Protein AF-A0A9W7D6E5-F1 (afdb_monomer_lite)

InterPro domains:
  IPR036423 Superoxide dismutase-like, copper/zinc binding domain superfamily [G3DSA:2.60.40.200] (19-221)
  IPR036423 Superoxide dismutase-like, copper/zinc binding domain superfamily [SSF49329] (81-210)

Structure (mmCIF, N/CA/C/O backbone):
data_AF-A0A9W7D6E5-F1
#
_entry.id   AF-A0A9W7D6E5-F1
#
loop_
_atom_site.group_PDB
_atom_site.id
_atom_site.type_symbol
_atom_site.label_atom_id
_atom_site.label_alt_id
_atom_site.label_comp_id
_atom_site.label_asym_id
_atom_site.label_entity_id
_atom_site.label_seq_id
_atom_site.pdbx_PDB_ins_code
_atom_site.Cartn_x
_atom_site.Cartn_y
_atom_site.Cartn_z
_atom_site.occupancy
_atom_site.B_iso_or_equiv
_atom_site.auth_seq_id
_atom_site.auth_comp_id
_atom_site.auth_asym_id
_atom_site.auth_atom_id
_atom_site.pdbx_PDB_model_num
ATOM 1 N N . MET A 1 1 ? 81.236 22.928 -2.658 1.00 41.41 1 MET A N 1
ATOM 2 C CA . MET A 1 1 ? 80.288 21.799 -2.534 1.00 41.41 1 MET A CA 1
ATOM 3 C C . MET A 1 1 ? 78.973 22.353 -2.016 1.00 41.41 1 MET A C 1
ATOM 5 O O . MET A 1 1 ? 78.908 22.719 -0.853 1.00 41.41 1 MET A O 1
ATOM 9 N N . VAL A 1 2 ? 77.972 22.496 -2.884 1.00 37.97 2 VAL A N 1
ATOM 10 C CA . VAL A 1 2 ? 76.628 22.975 -2.522 1.00 37.97 2 VAL A CA 1
ATOM 11 C C . VAL A 1 2 ? 75.728 21.744 -2.455 1.00 37.97 2 VAL A C 1
ATOM 13 O O . VAL A 1 2 ? 75.612 21.026 -3.445 1.00 37.97 2 VAL A O 1
ATOM 16 N N . ARG A 1 3 ? 75.171 21.444 -1.277 1.00 47.34 3 ARG A N 1
ATOM 17 C CA . ARG A 1 3 ? 74.214 20.345 -1.081 1.00 47.34 3 ARG A CA 1
ATOM 18 C C . ARG A 1 3 ? 72.803 20.910 -1.218 1.00 47.34 3 ARG A C 1
ATOM 20 O O . ARG A 1 3 ? 72.404 21.743 -0.414 1.00 47.34 3 ARG A O 1
ATOM 27 N N . VAL A 1 4 ? 72.079 20.457 -2.238 1.00 47.94 4 VAL A N 1
ATOM 28 C CA . VAL A 1 4 ? 70.652 20.732 -2.438 1.00 47.94 4 VAL A CA 1
ATOM 29 C C . VAL A 1 4 ? 69.875 19.585 -1.794 1.00 47.94 4 VAL A C 1
ATOM 31 O O . VAL A 1 4 ? 69.987 18.443 -2.231 1.00 47.94 4 VAL A O 1
ATOM 34 N N . THR A 1 5 ? 69.133 19.867 -0.727 1.00 58.00 5 THR A N 1
ATOM 35 C CA . THR A 1 5 ? 68.201 18.920 -0.101 1.00 58.00 5 THR A CA 1
ATOM 36 C C . THR A 1 5 ? 66.830 19.077 -0.748 1.00 58.00 5 THR A C 1
ATOM 38 O O . THR A 1 5 ? 66.156 20.081 -0.528 1.00 58.00 5 THR A O 1
ATOM 41 N N . ALA A 1 6 ? 66.433 18.100 -1.564 1.00 53.34 6 ALA A N 1
ATOM 42 C CA . ALA A 1 6 ? 65.083 18.004 -2.106 1.00 53.34 6 ALA A CA 1
ATOM 43 C C . ALA A 1 6 ? 64.137 17.491 -1.008 1.00 53.34 6 ALA A C 1
ATOM 45 O O . ALA A 1 6 ? 64.300 16.375 -0.518 1.00 53.34 6 ALA A O 1
ATOM 46 N N . GLY A 1 7 ? 63.189 18.331 -0.592 1.00 51.34 7 GLY A N 1
ATOM 47 C CA . GLY A 1 7 ? 62.116 17.956 0.323 1.00 51.34 7 GLY A CA 1
ATOM 48 C C . GLY A 1 7 ? 60.949 17.349 -0.450 1.00 51.34 7 GLY A C 1
ATOM 49 O O . GLY A 1 7 ? 60.345 18.022 -1.282 1.00 51.34 7 GLY A O 1
ATOM 50 N N . SER A 1 8 ? 60.642 16.084 -0.179 1.00 58.53 8 SER A N 1
ATOM 51 C CA . SER A 1 8 ? 59.452 15.405 -0.690 1.00 58.53 8 SER A CA 1
ATOM 52 C C . SER A 1 8 ? 58.224 15.853 0.104 1.00 58.53 8 SER A C 1
ATOM 54 O O . SER A 1 8 ? 58.119 15.566 1.295 1.00 58.53 8 SER A O 1
ATOM 56 N N . VAL A 1 9 ? 57.294 16.549 -0.548 1.00 55.09 9 VAL A N 1
ATOM 57 C CA . VAL A 1 9 ? 55.968 16.857 0.003 1.00 55.09 9 VAL A CA 1
ATOM 58 C C . VAL A 1 9 ? 55.059 15.663 -0.283 1.00 55.09 9 VAL A C 1
ATOM 60 O O . VAL A 1 9 ? 54.737 15.390 -1.436 1.00 55.09 9 VAL A O 1
ATOM 63 N N . ALA A 1 10 ? 54.676 14.924 0.758 1.00 59.06 10 ALA A N 1
ATOM 64 C CA . ALA A 1 10 ? 53.658 13.886 0.658 1.00 59.06 10 ALA A CA 1
ATOM 65 C C . ALA A 1 10 ? 52.272 14.546 0.688 1.00 59.06 10 ALA A C 1
ATOM 67 O O . ALA A 1 10 ? 51.873 15.114 1.704 1.00 59.06 10 ALA A O 1
ATOM 68 N N . ILE A 1 11 ? 51.550 14.492 -0.432 1.00 61.47 11 ILE A N 1
ATOM 69 C CA . ILE A 1 11 ? 50.142 14.889 -0.500 1.00 61.47 11 ILE A CA 1
ATOM 70 C C . ILE A 1 11 ? 49.324 13.711 0.031 1.00 61.47 11 ILE A C 1
ATOM 72 O O . ILE A 1 11 ? 49.205 12.682 -0.631 1.00 61.47 11 ILE A O 1
ATOM 76 N N . VAL A 1 12 ? 48.787 13.847 1.242 1.00 61.25 12 VAL A N 1
ATOM 77 C CA . VAL A 1 12 ? 47.789 12.920 1.784 1.00 61.25 12 VAL A CA 1
ATOM 78 C C . VAL A 1 12 ? 46.440 13.323 1.193 1.00 61.25 12 VAL A C 1
ATOM 80 O O . VAL A 1 12 ? 45.850 14.317 1.608 1.00 61.25 12 VAL A O 1
ATOM 83 N N . ALA A 1 13 ? 45.972 12.586 0.186 1.00 62.34 13 ALA A N 1
ATOM 84 C CA . ALA A 1 13 ? 44.601 12.704 -0.292 1.00 62.34 13 ALA A CA 1
ATOM 85 C C . ALA A 1 13 ? 43.674 12.052 0.744 1.00 62.34 13 ALA A C 1
ATOM 87 O O . ALA A 1 13 ? 43.681 10.833 0.909 1.00 62.34 13 ALA A O 1
ATOM 88 N N . ALA A 1 14 ? 42.912 12.867 1.472 1.00 59.91 14 ALA A N 1
ATOM 89 C CA . ALA A 1 14 ? 41.819 12.379 2.300 1.00 59.91 14 ALA A CA 1
ATOM 90 C C . ALA A 1 14 ? 40.709 11.865 1.371 1.00 59.91 14 ALA A C 1
ATOM 92 O O . ALA A 1 14 ? 40.035 12.647 0.701 1.00 59.91 14 ALA A O 1
ATOM 93 N N . LEU A 1 15 ? 40.564 10.543 1.283 1.00 59.47 15 LEU A N 1
ATOM 94 C CA . LEU A 1 15 ? 39.414 9.909 0.649 1.00 59.47 15 LEU A CA 1
ATOM 95 C C . LEU A 1 15 ? 38.231 10.072 1.605 1.00 59.47 15 LEU A C 1
ATOM 97 O O . LEU A 1 15 ? 38.145 9.371 2.610 1.00 59.47 15 LEU A O 1
ATOM 101 N N . ASN A 1 16 ? 37.343 11.018 1.305 1.00 55.53 16 ASN A N 1
ATOM 102 C CA . ASN A 1 16 ? 36.029 11.064 1.931 1.00 55.53 16 ASN A CA 1
ATOM 103 C C . ASN A 1 16 ? 35.243 9.862 1.403 1.00 55.53 16 ASN A C 1
ATOM 105 O O . ASN A 1 16 ? 34.722 9.890 0.289 1.00 55.53 16 ASN A O 1
ATOM 109 N N . THR A 1 17 ? 35.211 8.781 2.176 1.00 54.16 17 THR A N 1
ATOM 110 C CA . THR A 1 17 ? 34.260 7.695 1.961 1.00 54.16 17 THR A CA 1
ATOM 111 C C . THR A 1 17 ? 32.882 8.247 2.291 1.00 54.16 17 THR A C 1
ATOM 113 O O . THR A 1 17 ? 32.517 8.340 3.463 1.00 54.16 17 THR A O 1
ATOM 116 N N . VAL A 1 18 ? 32.145 8.676 1.269 1.00 60.28 18 VAL A N 1
ATOM 117 C CA . VAL A 1 18 ? 30.704 8.891 1.394 1.00 60.28 18 VAL A CA 1
ATOM 118 C C . VAL A 1 18 ? 30.133 7.521 1.746 1.00 60.28 18 VAL A C 1
ATOM 120 O O . VAL A 1 18 ? 30.284 6.576 0.970 1.00 60.28 18 VAL A O 1
ATOM 123 N N . ALA A 1 19 ? 29.612 7.368 2.963 1.00 62.72 19 ALA A N 1
ATOM 124 C CA . ALA A 1 19 ? 28.867 6.169 3.307 1.00 62.72 19 ALA A CA 1
ATOM 125 C C . ALA A 1 19 ? 27.698 6.094 2.323 1.00 62.72 19 ALA A C 1
ATOM 127 O O . ALA A 1 19 ? 26.957 7.067 2.203 1.00 62.72 19 ALA A O 1
ATOM 128 N N . ALA A 1 20 ? 27.597 4.994 1.573 1.00 65.50 20 ALA A N 1
ATOM 129 C CA . ALA A 1 20 ? 26.479 4.788 0.666 1.00 65.50 20 ALA A CA 1
ATOM 130 C C . ALA A 1 20 ? 25.192 4.859 1.495 1.00 65.50 20 ALA A C 1
ATOM 132 O O . ALA A 1 20 ? 25.028 4.092 2.448 1.00 65.50 20 ALA A O 1
ATOM 133 N N . HIS A 1 21 ? 24.350 5.840 1.189 1.00 80.00 21 HIS A N 1
ATOM 134 C CA . HIS A 1 21 ? 23.059 5.995 1.826 1.00 80.00 21 HIS A CA 1
ATOM 135 C C . HIS A 1 21 ? 22.113 4.993 1.170 1.00 80.00 21 HIS A C 1
ATOM 137 O O . HIS A 1 21 ? 21.955 4.993 -0.045 1.00 80.00 21 HIS A O 1
ATOM 143 N N . SER A 1 22 ? 21.529 4.094 1.953 1.00 89.00 22 SER A N 1
ATOM 144 C CA . SER A 1 22 ? 20.491 3.197 1.454 1.00 89.00 22 SER A CA 1
ATOM 145 C C . SER A 1 22 ? 19.145 3.868 1.707 1.00 89.00 22 SER A C 1
ATOM 147 O O . SER A 1 22 ? 18.828 4.078 2.881 1.00 89.00 22 SER A O 1
ATOM 149 N N . PRO A 1 23 ? 18.363 4.212 0.666 1.00 95.44 23 PRO A N 1
ATOM 150 C CA . PRO A 1 23 ? 17.054 4.815 0.855 1.00 95.44 23 PRO A CA 1
ATOM 151 C C . PRO A 1 23 ? 16.175 3.959 1.762 1.00 95.44 23 PRO A C 1
ATOM 153 O O . PRO A 1 23 ? 16.236 2.723 1.738 1.00 95.44 23 PRO A O 1
ATOM 156 N N . ALA A 1 24 ? 15.346 4.623 2.551 1.00 96.69 24 ALA A N 1
ATOM 157 C CA . ALA A 1 24 ? 14.329 3.971 3.343 1.00 96.69 24 ALA A CA 1
ATOM 158 C C . ALA A 1 24 ? 13.100 4.868 3.456 1.00 96.69 24 ALA A C 1
ATOM 160 O O . ALA A 1 24 ? 13.201 6.093 3.399 1.00 96.69 24 ALA A O 1
ATOM 161 N N . TYR A 1 25 ? 11.940 4.235 3.576 1.00 97.94 25 TYR A N 1
ATOM 162 C CA . TYR A 1 25 ? 10.653 4.907 3.650 1.00 97.94 25 TYR A CA 1
ATOM 163 C C . TYR A 1 25 ? 9.774 4.251 4.703 1.00 97.94 25 TYR A C 1
ATOM 165 O O . TYR A 1 25 ? 9.883 3.048 4.961 1.00 97.94 25 TYR A O 1
ATOM 173 N N . VAL A 1 26 ? 8.881 5.040 5.285 1.00 98.38 26 VAL A N 1
ATOM 174 C CA . VAL A 1 26 ? 7.913 4.612 6.286 1.00 98.38 26 VAL A CA 1
ATOM 175 C C . VAL A 1 26 ? 6.509 5.037 5.878 1.00 98.38 26 VAL A C 1
ATOM 177 O O . VAL A 1 26 ? 6.287 6.140 5.389 1.00 98.38 26 VAL A O 1
ATOM 180 N N . TYR A 1 27 ? 5.565 4.136 6.107 1.00 98.62 27 TYR A N 1
ATOM 181 C CA . TYR A 1 27 ? 4.131 4.356 6.027 1.00 98.62 27 TYR A CA 1
ATOM 182 C C . TYR A 1 27 ? 3.602 4.212 7.448 1.00 98.62 27 TYR A C 1
ATOM 184 O O . TYR A 1 27 ? 3.585 3.103 7.996 1.00 98.62 27 TYR A O 1
ATOM 192 N N . LYS A 1 28 ? 3.258 5.334 8.081 1.00 98.62 28 LYS A N 1
ATOM 193 C CA . LYS A 1 28 ? 2.817 5.365 9.477 1.00 98.62 28 LYS A CA 1
ATOM 194 C C . LYS A 1 28 ? 1.298 5.430 9.555 1.00 98.62 28 LYS A C 1
ATOM 196 O O . LYS A 1 28 ? 0.705 6.398 9.093 1.00 98.62 28 LYS A O 1
ATOM 201 N N . PHE A 1 29 ? 0.707 4.440 10.208 1.00 98.75 29 PHE A N 1
ATOM 202 C CA . PHE A 1 29 ? -0.711 4.388 10.536 1.00 98.75 29 PHE A CA 1
ATOM 203 C C . PHE A 1 29 ? -0.891 4.921 11.958 1.00 98.75 29 PHE A C 1
ATOM 205 O O . PHE A 1 29 ? -0.252 4.430 12.886 1.00 98.75 29 PHE A O 1
ATOM 212 N N . ASP A 1 30 ? -1.700 5.966 12.109 1.00 98.56 30 ASP A N 1
ATOM 213 C CA . ASP A 1 30 ? -2.075 6.532 13.405 1.00 98.56 30 ASP A CA 1
ATOM 214 C C . ASP A 1 30 ? -3.501 6.092 13.731 1.00 98.56 30 ASP A C 1
ATOM 216 O O . ASP A 1 30 ? -4.427 6.465 13.008 1.00 98.56 30 ASP A O 1
ATOM 220 N N . ALA A 1 31 ? -3.696 5.339 14.818 1.00 98.38 31 ALA A N 1
ATOM 221 C CA . ALA A 1 31 ? -5.010 4.791 15.166 1.00 98.38 31 ALA A CA 1
ATOM 222 C C . ALA A 1 31 ? -6.138 5.832 15.225 1.00 98.38 31 ALA A C 1
ATOM 224 O O . ALA A 1 31 ? -7.291 5.482 14.957 1.00 98.38 31 ALA A O 1
ATOM 225 N N . ALA A 1 32 ? -5.841 7.097 15.545 1.00 97.94 32 ALA A N 1
ATOM 226 C CA . ALA A 1 32 ? -6.853 8.149 15.600 1.00 97.94 32 ALA A CA 1
ATOM 227 C C . ALA A 1 32 ? -7.421 8.511 14.216 1.00 97.94 32 ALA A C 1
ATOM 229 O O . ALA A 1 32 ? -8.565 8.955 14.136 1.00 97.94 32 ALA A O 1
ATOM 230 N N . ASN A 1 33 ? -6.647 8.308 13.146 1.00 98.19 33 ASN A N 1
ATOM 231 C CA . ASN A 1 33 ? -7.012 8.683 11.774 1.00 98.19 33 ASN A CA 1
ATOM 232 C C . ASN A 1 33 ? -7.204 7.462 10.858 1.00 98.19 33 ASN A C 1
ATOM 234 O O . ASN A 1 33 ? -8.020 7.487 9.940 1.00 98.19 33 ASN A O 1
ATOM 238 N N . ALA A 1 34 ? -6.493 6.368 11.135 1.00 98.44 34 ALA A N 1
ATOM 239 C CA . ALA A 1 34 ? -6.414 5.166 10.313 1.00 98.44 34 ALA A CA 1
ATOM 240 C C . ALA A 1 34 ? -7.413 4.076 10.737 1.00 98.44 34 ALA A C 1
ATOM 242 O O . ALA A 1 34 ? -7.094 2.887 10.738 1.00 98.44 34 ALA A O 1
ATOM 243 N N . GLY A 1 35 ? -8.625 4.469 11.144 1.00 97.12 35 GLY A N 1
ATOM 244 C CA . GLY A 1 35 ? -9.706 3.522 11.437 1.00 97.12 35 GLY A CA 1
ATOM 245 C C . GLY A 1 35 ? -9.386 2.562 12.587 1.00 97.12 35 GLY A C 1
ATOM 246 O O . GLY A 1 35 ? -9.889 1.440 12.603 1.00 97.12 35 GLY A O 1
ATOM 247 N N . GLY A 1 36 ? -8.530 2.985 13.525 1.00 98.25 36 GLY A N 1
ATOM 248 C CA . GLY A 1 36 ? -8.072 2.171 14.649 1.00 98.25 36 GLY A CA 1
ATOM 249 C C . GLY A 1 36 ? -6.831 1.313 14.384 1.00 98.25 36 GLY A C 1
ATOM 250 O O . GLY A 1 36 ? -6.386 0.636 15.309 1.00 98.25 36 GLY A O 1
ATOM 251 N N . VAL A 1 37 ? -6.263 1.341 13.173 1.00 98.75 37 VAL A N 1
ATOM 252 C CA . VAL A 1 37 ? -4.977 0.692 12.872 1.00 98.75 37 VAL A CA 1
ATOM 253 C C . VAL A 1 37 ? -3.827 1.577 13.347 1.00 98.75 37 VAL A C 1
ATOM 255 O O . VAL A 1 37 ? -3.738 2.735 12.946 1.00 98.75 37 VAL A O 1
ATOM 258 N N . ASP A 1 38 ? -2.922 1.032 14.155 1.00 98.81 38 ASP A N 1
ATOM 259 C CA . ASP A 1 38 ? -1.710 1.724 14.609 1.00 98.81 38 ASP A CA 1
ATOM 260 C C . ASP A 1 38 ? -0.445 1.024 14.112 1.00 98.81 38 ASP A C 1
ATOM 262 O O . ASP A 1 38 ? -0.410 -0.199 13.959 1.00 98.81 38 ASP A O 1
ATOM 266 N N . GLY A 1 39 ? 0.624 1.788 13.906 1.00 98.62 39 GLY A N 1
ATOM 267 C CA . GLY A 1 39 ? 1.960 1.248 13.678 1.00 98.62 39 GLY A CA 1
ATOM 268 C C . GLY A 1 39 ? 2.562 1.653 12.340 1.00 98.62 39 GLY A C 1
ATOM 269 O O . GLY A 1 39 ? 2.338 2.755 11.839 1.00 98.62 39 GLY A O 1
ATOM 270 N N . THR A 1 40 ? 3.419 0.797 11.782 1.00 98.69 40 THR A N 1
ATOM 271 C CA . THR A 1 40 ? 4.196 1.147 10.586 1.00 98.69 40 THR A CA 1
ATOM 272 C C . THR A 1 40 ? 4.411 -0.018 9.633 1.00 98.69 40 THR A C 1
ATOM 274 O O . THR A 1 40 ? 4.548 -1.173 10.043 1.00 98.69 40 THR A O 1
ATOM 277 N N . ILE A 1 41 ? 4.537 0.328 8.355 1.00 98.81 41 ILE A N 1
ATOM 278 C CA . ILE A 1 41 ? 5.227 -0.480 7.352 1.00 98.81 41 ILE A CA 1
ATOM 279 C C . ILE A 1 41 ? 6.454 0.313 6.905 1.00 98.81 41 ILE A C 1
ATOM 281 O O . ILE A 1 41 ? 6.346 1.475 6.527 1.00 98.81 41 ILE A O 1
ATOM 285 N N . GLN A 1 42 ? 7.627 -0.302 6.965 1.00 98.50 42 GLN A N 1
ATOM 286 C CA . GLN A 1 42 ? 8.901 0.296 6.587 1.00 98.50 42 GLN A CA 1
ATOM 287 C C . GLN A 1 42 ? 9.508 -0.463 5.419 1.00 98.50 42 GLN A C 1
ATOM 289 O O . GLN A 1 42 ? 9.465 -1.693 5.383 1.00 98.50 42 GLN A O 1
ATOM 294 N N . THR A 1 43 ? 10.124 0.258 4.494 1.00 98.19 43 THR A N 1
ATOM 295 C CA . THR A 1 43 ? 10.855 -0.311 3.363 1.00 98.19 43 THR A CA 1
ATOM 296 C C . THR A 1 43 ? 12.276 0.211 3.385 1.00 98.19 43 THR A C 1
ATOM 298 O O . THR A 1 43 ? 12.473 1.423 3.388 1.00 98.19 43 THR A O 1
ATOM 301 N N . LYS A 1 44 ? 13.262 -0.683 3.370 1.00 97.88 44 LYS A N 1
ATOM 302 C CA . LYS A 1 44 ? 14.681 -0.329 3.354 1.00 97.88 44 LYS A CA 1
ATOM 303 C C . LYS A 1 44 ? 15.381 -0.988 2.180 1.00 97.88 44 LYS A C 1
ATOM 305 O O . LYS A 1 44 ? 15.392 -2.215 2.081 1.00 97.88 44 LYS A O 1
ATOM 310 N N . TYR A 1 45 ? 15.993 -0.181 1.329 1.00 97.50 45 TYR A N 1
ATOM 311 C CA . TYR A 1 45 ? 16.689 -0.648 0.137 1.00 97.50 45 TYR A CA 1
ATOM 312 C C . TYR A 1 45 ? 18.104 -1.127 0.461 1.00 97.50 45 TYR A C 1
ATOM 314 O O . TYR A 1 45 ? 18.676 -0.772 1.495 1.00 97.50 45 TYR A O 1
ATOM 322 N N . THR A 1 46 ? 18.696 -1.943 -0.412 1.00 95.69 46 THR A N 1
ATOM 323 C CA . THR A 1 46 ? 20.120 -2.302 -0.286 1.00 95.69 46 THR A CA 1
ATOM 324 C C . THR A 1 46 ? 21.041 -1.153 -0.697 1.00 95.69 46 THR A C 1
ATOM 326 O O . THR A 1 46 ? 22.103 -0.981 -0.100 1.00 95.69 46 THR A O 1
ATOM 329 N N . ASP A 1 47 ? 20.622 -0.340 -1.668 1.00 94.00 47 ASP A N 1
ATOM 330 C CA . ASP A 1 47 ? 21.353 0.797 -2.240 1.00 94.00 47 ASP A CA 1
ATOM 331 C C . ASP A 1 47 ? 20.394 1.725 -3.022 1.00 94.00 47 ASP A C 1
ATOM 333 O O . ASP A 1 47 ? 19.204 1.433 -3.124 1.00 94.00 47 ASP A O 1
ATOM 337 N N . GLU A 1 48 ? 20.896 2.858 -3.529 1.00 92.38 48 GLU A N 1
ATOM 338 C CA . GLU A 1 48 ? 20.093 3.930 -4.152 1.00 92.38 48 GLU A CA 1
ATOM 339 C C . GLU A 1 48 ? 19.377 3.531 -5.456 1.00 92.38 48 GLU A C 1
ATOM 341 O O . GLU A 1 48 ? 18.356 4.132 -5.788 1.00 92.38 48 GLU A O 1
ATOM 346 N N . ASP A 1 49 ? 19.868 2.511 -6.166 1.00 93.69 49 ASP A N 1
ATOM 347 C CA . ASP A 1 49 ? 19.358 2.091 -7.481 1.00 93.69 49 ASP A CA 1
ATOM 348 C C . ASP A 1 49 ? 18.810 0.649 -7.474 1.00 93.69 49 ASP A C 1
ATOM 350 O O . ASP A 1 49 ? 18.522 0.071 -8.526 1.00 93.69 49 ASP A O 1
ATOM 354 N N . SER A 1 50 ? 18.680 0.040 -6.296 1.00 95.38 50 SER A N 1
ATOM 355 C CA . SER A 1 50 ? 18.266 -1.355 -6.150 1.00 95.38 50 SER A CA 1
ATOM 356 C C . SER A 1 50 ? 16.751 -1.513 -6.120 1.00 95.38 50 SER A C 1
ATOM 358 O O . SER A 1 50 ? 16.041 -0.737 -5.492 1.00 95.38 50 SER A O 1
ATOM 360 N N . SER A 1 51 ? 16.253 -2.581 -6.744 1.00 96.94 51 SER A N 1
ATOM 361 C CA . SER A 1 51 ? 14.879 -3.071 -6.561 1.00 96.94 51 SER A CA 1
ATOM 362 C C . SER A 1 51 ? 14.745 -4.029 -5.376 1.00 96.94 51 SER A C 1
ATOM 364 O O . SER A 1 51 ? 13.659 -4.542 -5.123 1.00 96.94 51 SER A O 1
ATOM 366 N N . VAL A 1 52 ? 15.846 -4.314 -4.672 1.00 98.31 52 VAL A N 1
ATOM 367 C CA . VAL A 1 52 ? 15.862 -5.181 -3.496 1.00 98.31 52 VAL A CA 1
ATOM 368 C C . VAL A 1 52 ? 15.563 -4.341 -2.262 1.00 98.31 52 VAL A C 1
ATOM 370 O O . VAL A 1 52 ? 16.405 -3.558 -1.807 1.00 98.31 52 VAL A O 1
ATOM 373 N N . ALA A 1 53 ? 14.377 -4.541 -1.696 1.00 98.25 53 ALA A N 1
ATOM 374 C CA . ALA A 1 53 ? 13.936 -3.884 -0.476 1.00 98.25 53 ALA A CA 1
ATOM 375 C C . ALA A 1 53 ? 13.585 -4.909 0.606 1.00 98.25 53 ALA A C 1
ATOM 377 O O . ALA A 1 53 ? 12.966 -5.943 0.355 1.00 98.25 53 ALA A O 1
ATOM 378 N N . THR A 1 54 ? 13.969 -4.610 1.844 1.00 98.62 54 THR A N 1
ATOM 379 C CA . THR A 1 54 ? 13.439 -5.285 3.029 1.00 98.62 54 THR A CA 1
ATOM 380 C C . THR A 1 54 ? 12.210 -4.525 3.499 1.00 98.62 54 THR A C 1
ATOM 382 O O . THR A 1 54 ? 12.305 -3.339 3.813 1.00 98.62 54 THR A O 1
ATOM 385 N N . ILE A 1 55 ? 11.076 -5.210 3.568 1.00 98.75 55 ILE A N 1
ATOM 386 C CA . ILE A 1 55 ? 9.808 -4.678 4.058 1.00 98.75 55 ILE A CA 1
ATOM 387 C C . ILE A 1 55 ? 9.623 -5.186 5.484 1.00 98.75 55 ILE A C 1
ATOM 389 O O . ILE A 1 55 ? 9.707 -6.389 5.715 1.00 98.75 55 ILE A O 1
ATOM 393 N N . THR A 1 56 ? 9.385 -4.298 6.442 1.00 98.75 56 THR A N 1
ATOM 394 C CA . THR A 1 56 ? 9.085 -4.654 7.834 1.00 98.75 56 THR A CA 1
ATOM 395 C C . THR A 1 56 ? 7.741 -4.055 8.216 1.00 98.75 56 THR A C 1
ATOM 397 O O . THR A 1 56 ? 7.564 -2.848 8.105 1.00 98.75 56 THR A O 1
ATOM 400 N N . ALA A 1 57 ? 6.803 -4.884 8.663 1.00 98.62 57 ALA A N 1
ATOM 401 C CA . ALA A 1 57 ? 5.514 -4.438 9.178 1.00 98.62 57 ALA A CA 1
ATOM 402 C C . ALA A 1 57 ? 5.441 -4.696 10.683 1.00 98.62 57 ALA A C 1
ATOM 404 O O . ALA A 1 57 ? 5.857 -5.756 11.159 1.00 98.62 57 ALA A O 1
ATOM 405 N N . ALA A 1 58 ? 4.896 -3.731 11.412 1.00 98.44 58 ALA A N 1
ATOM 406 C CA . ALA A 1 58 ? 4.502 -3.847 12.807 1.00 98.44 58 ALA A CA 1
ATOM 407 C C . ALA A 1 58 ? 3.215 -3.036 12.975 1.00 98.44 58 ALA A C 1
ATOM 409 O O . ALA A 1 58 ? 3.268 -1.809 13.059 1.00 98.44 58 ALA A O 1
ATOM 410 N N . LEU A 1 59 ? 2.080 -3.729 12.936 1.00 98.75 59 LEU A N 1
ATOM 411 C CA . LEU A 1 59 ? 0.742 -3.148 12.914 1.00 98.75 59 LEU A CA 1
ATOM 412 C C . LEU A 1 59 ? -0.111 -3.736 14.039 1.00 98.75 59 LEU A C 1
ATOM 414 O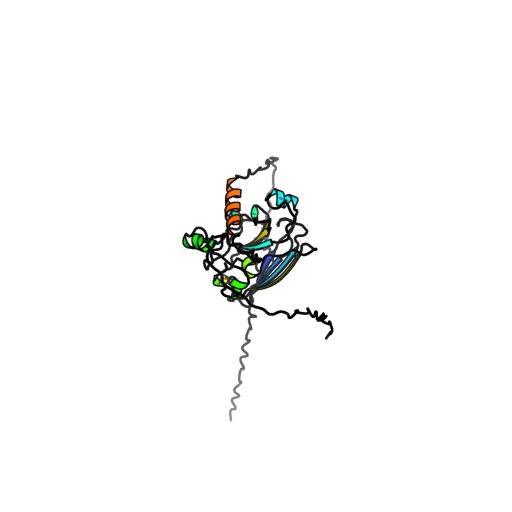 O . LEU A 1 59 ? -0.043 -4.936 14.308 1.00 98.75 59 LEU A O 1
ATOM 418 N N . ASP A 1 60 ? -0.932 -2.898 14.653 1.00 98.56 60 ASP A N 1
ATOM 419 C CA . ASP A 1 60 ? -1.916 -3.253 15.671 1.00 98.56 60 ASP A CA 1
ATOM 420 C C . ASP A 1 60 ? -3.315 -2.887 15.160 1.00 98.56 60 ASP A C 1
ATOM 422 O O . ASP A 1 60 ? -3.580 -1.737 14.811 1.00 98.56 60 ASP A O 1
ATOM 426 N N . PHE A 1 61 ? -4.204 -3.876 15.091 1.00 98.62 61 PHE A N 1
ATOM 427 C CA . PHE A 1 61 ? -5.591 -3.730 14.650 1.00 98.62 61 PHE A CA 1
ATOM 428 C C . PHE A 1 61 ? -6.577 -3.818 15.823 1.00 98.62 61 PHE A C 1
ATOM 430 O O . PHE A 1 61 ? -7.788 -3.839 15.607 1.00 98.62 61 PHE A O 1
ATOM 437 N N . SER A 1 62 ? -6.104 -3.870 17.071 1.00 97.81 62 SER A N 1
ATOM 438 C CA . SER A 1 62 ? -6.960 -3.968 18.261 1.00 97.81 62 SER A CA 1
ATOM 439 C C . SER A 1 62 ? -7.894 -2.764 18.441 1.00 97.81 62 SER A C 1
ATOM 441 O O . SER A 1 62 ? -8.918 -2.880 19.118 1.00 97.81 62 SER A O 1
ATOM 443 N N . GLY A 1 63 ? -7.569 -1.628 17.816 1.00 97.75 63 GLY A N 1
ATOM 444 C CA . GLY A 1 63 ? -8.407 -0.432 17.770 1.00 97.75 63 GLY A CA 1
ATOM 445 C C . GLY A 1 63 ? -9.479 -0.435 16.677 1.00 97.75 63 GLY A C 1
ATOM 446 O O . GLY A 1 63 ? -10.320 0.464 16.680 1.00 97.75 63 GLY A O 1
ATOM 447 N N . VAL A 1 64 ? -9.478 -1.402 15.751 1.00 97.81 64 VAL A N 1
ATOM 448 C CA . VAL A 1 64 ? -10.454 -1.458 14.652 1.00 97.81 64 VAL A CA 1
ATOM 449 C C . VAL A 1 64 ? -11.841 -1.786 15.202 1.00 97.81 64 VAL A C 1
ATOM 451 O O . VAL A 1 64 ? -12.094 -2.874 15.724 1.00 97.81 64 VAL A O 1
ATOM 454 N N . ASP A 1 65 ? -12.770 -0.842 15.059 1.00 97.00 65 ASP A N 1
ATOM 455 C CA . ASP A 1 65 ? -14.146 -1.003 15.518 1.00 97.00 65 ASP A CA 1
ATOM 456 C C . ASP A 1 65 ? -15.008 -1.713 14.465 1.00 97.00 65 ASP A C 1
ATOM 458 O O . ASP A 1 65 ? -15.325 -1.159 13.408 1.00 97.00 65 ASP A O 1
ATOM 462 N N . LEU A 1 66 ? -15.442 -2.937 14.779 1.00 96.44 66 LEU A N 1
ATOM 463 C CA . LEU A 1 66 ? -16.280 -3.743 13.887 1.00 96.44 66 LEU A CA 1
ATOM 464 C C . LEU A 1 66 ? -17.598 -3.043 13.531 1.00 96.44 66 LEU A C 1
ATOM 466 O O . LEU A 1 66 ? -18.087 -3.208 12.419 1.00 96.44 66 LEU A O 1
ATOM 470 N N . ALA A 1 67 ? -18.186 -2.263 14.444 1.00 97.44 67 ALA A N 1
ATOM 471 C CA . ALA A 1 67 ? -19.437 -1.567 14.156 1.00 97.44 67 ALA A CA 1
ATOM 472 C C . ALA A 1 67 ? -19.241 -0.469 13.099 1.00 97.44 67 ALA A C 1
ATOM 474 O O . ALA A 1 67 ? -20.050 -0.360 12.178 1.00 97.44 67 ALA A O 1
ATOM 475 N N . SER A 1 68 ? -18.155 0.299 13.196 1.00 97.00 68 SER A N 1
ATOM 476 C CA . SER A 1 68 ? -17.766 1.305 12.205 1.00 97.00 68 SER A CA 1
ATOM 477 C C . SER A 1 68 ? -17.436 0.666 10.859 1.00 97.00 68 SER A C 1
ATOM 479 O O . SER A 1 68 ? -17.892 1.151 9.825 1.00 97.00 68 SER A O 1
ATOM 481 N N . LEU A 1 69 ? -16.718 -0.460 10.867 1.00 96.62 69 LEU A N 1
ATOM 482 C CA . LEU A 1 69 ? -16.411 -1.202 9.649 1.00 96.62 69 LEU A CA 1
ATOM 483 C C . LEU A 1 69 ? -17.675 -1.761 8.976 1.00 96.62 69 LEU A C 1
ATOM 485 O O . LEU A 1 69 ? -17.857 -1.565 7.780 1.00 96.62 69 LEU A O 1
ATOM 489 N N . ALA A 1 70 ? -18.579 -2.380 9.739 1.00 97.19 70 ALA A N 1
ATOM 490 C CA . ALA A 1 70 ? -19.859 -2.881 9.235 1.00 97.19 70 ALA A CA 1
ATOM 491 C C . ALA A 1 70 ? -20.784 -1.757 8.732 1.00 97.19 70 ALA A C 1
ATOM 493 O O . ALA A 1 70 ? -21.605 -1.971 7.841 1.00 97.19 70 ALA A O 1
ATOM 494 N N . ALA A 1 71 ? -20.686 -0.559 9.319 1.00 97.19 71 ALA A N 1
ATOM 495 C CA . ALA A 1 71 ? -21.423 0.616 8.865 1.00 97.19 71 ALA A CA 1
ATOM 496 C C . ALA A 1 71 ? -20.856 1.190 7.558 1.00 97.19 71 ALA A C 1
ATOM 498 O O . ALA A 1 71 ? -21.619 1.726 6.754 1.00 97.19 71 ALA A O 1
ATOM 499 N N . PHE A 1 72 ? -19.541 1.085 7.350 1.00 96.19 72 PHE A N 1
ATOM 500 C CA . PHE A 1 72 ? -18.884 1.467 6.102 1.00 96.19 72 PHE A CA 1
ATOM 501 C C . PHE A 1 72 ? -19.170 0.461 4.982 1.00 96.19 72 PHE A C 1
ATOM 503 O O . PHE A 1 72 ? -19.595 0.856 3.896 1.00 96.19 72 PHE A O 1
ATOM 510 N N . ASP A 1 73 ? -19.003 -0.829 5.270 1.00 95.62 73 ASP A N 1
ATOM 511 C CA . ASP A 1 73 ? -19.280 -1.924 4.349 1.00 95.62 73 ASP A CA 1
ATOM 512 C C . ASP A 1 73 ? -20.101 -3.015 5.048 1.00 95.62 73 ASP A C 1
ATOM 514 O O . ASP A 1 73 ? -19.628 -3.722 5.941 1.00 95.62 73 ASP A O 1
ATOM 518 N N . GLY A 1 74 ? -21.350 -3.181 4.605 1.00 94.81 74 GLY A N 1
ATOM 519 C CA . GLY A 1 74 ? -22.293 -4.131 5.195 1.00 94.81 74 GLY A CA 1
ATOM 520 C C . GLY A 1 74 ? -21.884 -5.604 5.074 1.00 94.81 74 GLY A C 1
ATOM 521 O O . GLY A 1 74 ? -22.481 -6.445 5.749 1.00 94.81 74 GLY A O 1
ATOM 522 N N . ASN A 1 75 ? -20.884 -5.935 4.251 1.00 95.00 75 ASN A N 1
ATOM 523 C CA . ASN A 1 75 ? -20.333 -7.289 4.151 1.00 95.00 75 ASN A CA 1
ATOM 524 C C . ASN A 1 75 ? -19.357 -7.602 5.294 1.00 95.00 75 ASN A C 1
ATOM 526 O O . ASN A 1 75 ? -19.102 -8.770 5.589 1.00 95.00 75 ASN A O 1
ATOM 530 N N . CYS A 1 76 ? -18.848 -6.583 5.987 1.00 96.38 76 CYS A N 1
ATOM 531 C CA . CYS A 1 76 ? -17.961 -6.726 7.137 1.00 96.38 76 CYS A CA 1
ATOM 532 C C . CYS A 1 76 ? -18.735 -6.894 8.454 1.00 96.38 76 CYS A C 1
ATOM 534 O O . CYS A 1 76 ? -18.531 -6.152 9.411 1.00 96.38 76 CYS A O 1
ATOM 536 N N . SER A 1 77 ? -19.648 -7.866 8.521 1.00 95.19 77 SER A N 1
ATOM 537 C CA . SER A 1 77 ? -20.473 -8.107 9.718 1.00 95.19 77 SER A CA 1
ATOM 538 C C . SER A 1 77 ? -19.796 -8.962 10.795 1.00 95.19 77 SER A C 1
ATOM 540 O O . SER A 1 77 ? -20.311 -9.080 11.908 1.00 95.19 77 SER A O 1
ATOM 542 N N . GLU A 1 78 ? -18.680 -9.604 10.459 1.00 94.31 78 GLU A N 1
ATOM 543 C CA . GLU A 1 78 ? -17.913 -10.480 11.346 1.00 94.31 78 GLU A CA 1
ATOM 544 C C . GLU A 1 78 ? -16.520 -9.903 11.600 1.00 94.31 78 GLU A C 1
ATOM 546 O O . GLU A 1 78 ? -16.024 -9.081 10.831 1.00 94.31 78 GLU A O 1
ATOM 551 N N . ALA A 1 79 ? -15.883 -10.337 12.691 1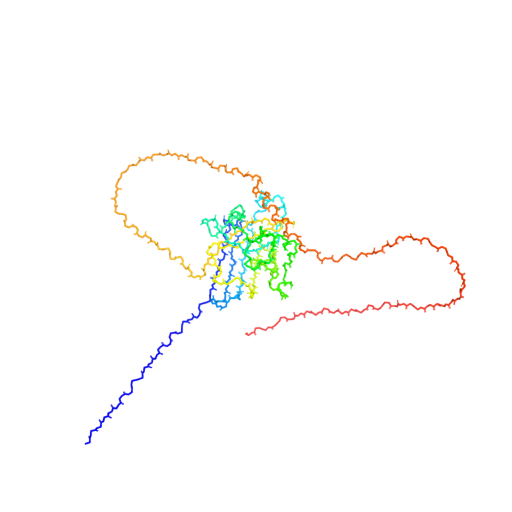.00 93.25 79 ALA A N 1
ATOM 552 C CA . ALA A 1 79 ? -14.535 -9.898 13.025 1.00 93.25 79 ALA A CA 1
ATOM 553 C C . ALA A 1 79 ? -13.559 -10.228 11.884 1.00 93.25 79 ALA A C 1
ATOM 555 O O . ALA A 1 79 ? -13.403 -11.390 11.502 1.00 93.25 79 ALA A O 1
ATOM 556 N N . VAL A 1 80 ? -12.890 -9.199 11.366 1.00 96.69 80 VAL A N 1
ATOM 557 C CA . VAL A 1 80 ? -11.937 -9.338 10.266 1.00 96.69 80 VAL A CA 1
ATOM 558 C C . VAL A 1 80 ? -10.606 -9.835 10.803 1.00 96.69 80 VAL A C 1
ATOM 560 O O . VAL A 1 80 ? -9.989 -9.216 11.667 1.00 96.69 80 VAL A O 1
ATOM 563 N N . THR A 1 81 ? -10.155 -10.962 10.267 1.00 96.81 81 THR A N 1
ATOM 564 C CA . THR A 1 81 ? -8.912 -11.629 10.675 1.00 96.81 81 THR A CA 1
ATOM 565 C C . THR A 1 81 ? -7.838 -11.587 9.598 1.00 96.81 81 THR A C 1
ATOM 567 O O . THR A 1 81 ? -6.729 -12.066 9.828 1.00 96.81 81 THR A O 1
ATOM 570 N N . SER A 1 82 ? -8.134 -11.013 8.430 1.00 98.12 82 SER A N 1
ATOM 571 C CA . SER A 1 82 ? -7.180 -10.901 7.336 1.00 98.12 82 SER A CA 1
ATOM 572 C C . SER A 1 82 ? -7.287 -9.563 6.620 1.00 98.12 82 SER A C 1
ATOM 574 O O . SER A 1 82 ? -8.389 -9.052 6.417 1.00 98.12 82 SER A O 1
ATOM 576 N N . TYR A 1 83 ? -6.133 -9.012 6.243 1.00 98.62 83 TYR A N 1
ATOM 577 C CA . TYR A 1 83 ? -6.033 -7.730 5.560 1.00 98.62 83 TYR A CA 1
ATOM 578 C C . TYR A 1 83 ? -5.100 -7.833 4.360 1.00 98.62 83 TYR A C 1
ATOM 580 O O . TYR A 1 83 ? -3.940 -8.230 4.504 1.00 98.62 83 TYR A O 1
ATOM 588 N N . LYS A 1 84 ? -5.591 -7.460 3.176 1.00 98.62 84 LYS A N 1
ATOM 589 C CA . LYS A 1 84 ? -4.709 -7.217 2.032 1.00 98.62 84 LYS A CA 1
ATOM 590 C C . LYS A 1 84 ? -4.074 -5.833 2.158 1.00 98.62 84 LYS A C 1
ATOM 592 O O . LYS A 1 84 ? -4.533 -4.988 2.922 1.00 98.62 84 LYS A O 1
ATOM 597 N N . TRP A 1 85 ? -2.995 -5.626 1.434 1.00 98.81 85 TRP A N 1
ATOM 598 C CA . TRP A 1 85 ? -2.126 -4.468 1.504 1.00 98.81 85 TRP A CA 1
ATOM 599 C C . TRP A 1 85 ? -1.405 -4.299 0.169 1.00 98.81 85 TRP A C 1
ATOM 601 O O . TRP A 1 85 ? -0.795 -5.250 -0.336 1.00 98.81 85 TRP A O 1
ATOM 611 N N . HIS A 1 86 ? -1.500 -3.094 -0.390 1.00 98.81 86 HIS A N 1
ATOM 612 C CA . HIS A 1 86 ? -0.983 -2.761 -1.716 1.00 98.81 86 HIS A CA 1
ATOM 613 C C . HIS A 1 86 ? -0.408 -1.341 -1.735 1.00 98.81 86 HIS A C 1
ATOM 615 O O . HIS A 1 86 ? -0.779 -0.506 -0.908 1.00 98.81 86 HIS A O 1
ATOM 621 N N . ILE A 1 87 ? 0.489 -1.067 -2.684 1.00 98.81 87 ILE A N 1
ATOM 622 C CA . ILE A 1 87 ? 0.986 0.283 -2.976 1.00 98.81 87 ILE A CA 1
ATOM 623 C C . ILE A 1 87 ? 0.058 0.935 -3.997 1.00 98.81 87 ILE A C 1
ATOM 625 O O . ILE A 1 87 ? -0.109 0.417 -5.102 1.00 98.81 87 ILE A O 1
ATOM 629 N N . HIS A 1 88 ? -0.475 2.094 -3.641 1.00 98.75 88 HIS A N 1
ATOM 630 C CA . HIS A 1 88 ? -1.315 2.937 -4.475 1.00 98.75 88 HIS A CA 1
ATOM 631 C C . HIS A 1 88 ? -0.576 4.218 -4.879 1.00 98.75 88 HIS A C 1
ATOM 633 O O . HIS A 1 88 ? 0.341 4.677 -4.189 1.00 98.75 88 HIS A O 1
ATOM 639 N N . THR A 1 89 ? -0.941 4.796 -6.021 1.00 98.12 89 THR A N 1
ATOM 640 C CA . THR A 1 89 ? -0.127 5.826 -6.692 1.00 98.12 89 THR A CA 1
ATOM 641 C C . THR A 1 89 ? -0.453 7.267 -6.291 1.00 98.12 89 THR A C 1
ATOM 643 O O . THR A 1 89 ? 0.281 8.192 -6.670 1.00 98.12 89 THR A O 1
ATOM 646 N N . LYS A 1 90 ? -1.504 7.480 -5.493 1.00 97.81 90 LYS A N 1
ATOM 647 C CA . LYS A 1 90 ? -1.968 8.808 -5.081 1.00 97.81 90 LYS A CA 1
ATOM 648 C C . LYS A 1 90 ? -2.208 8.914 -3.573 1.00 97.81 90 LYS A C 1
ATOM 650 O O . LYS A 1 90 ? -2.372 7.932 -2.846 1.00 97.81 90 LYS A O 1
ATOM 655 N N . TRP A 1 91 ? -2.219 10.166 -3.131 1.00 98.19 91 TRP A N 1
ATOM 656 C CA . TRP A 1 91 ? -2.593 10.597 -1.799 1.00 98.19 91 TRP A CA 1
ATOM 657 C C . TRP A 1 91 ? -3.367 11.904 -1.911 1.00 98.19 91 TRP A C 1
ATOM 659 O O . TRP A 1 91 ? -2.935 12.830 -2.603 1.00 98.19 91 TRP A O 1
ATOM 669 N N . ASN A 1 92 ? -4.516 11.979 -1.247 1.00 96.75 92 ASN A N 1
ATOM 670 C CA . ASN A 1 92 ? -5.367 13.165 -1.236 1.00 96.75 92 ASN A CA 1
ATOM 671 C C . ASN A 1 92 ? -5.905 13.442 0.172 1.00 96.75 92 ASN A C 1
ATOM 673 O O . ASN A 1 92 ? -7.101 13.641 0.362 1.00 96.75 92 ASN A O 1
ATOM 677 N N . SER A 1 93 ? -5.011 13.434 1.158 1.00 96.69 93 SER A N 1
ATOM 678 C CA . SER A 1 93 ? -5.302 13.858 2.526 1.00 96.69 93 SER A CA 1
ATOM 679 C C . SER A 1 93 ? -4.220 14.822 3.004 1.00 96.69 93 SER A C 1
ATOM 681 O O . SER A 1 93 ? -3.082 14.799 2.533 1.00 96.69 93 SER A O 1
ATOM 683 N N . THR A 1 94 ? -4.577 15.694 3.943 1.00 96.25 94 THR A N 1
ATOM 684 C CA . THR A 1 94 ? -3.610 16.539 4.660 1.00 96.25 94 THR A CA 1
ATOM 685 C C . THR A 1 94 ? -2.962 15.806 5.833 1.00 96.25 94 THR A C 1
ATOM 687 O O . THR A 1 94 ? -2.063 16.350 6.469 1.00 96.25 94 THR A O 1
ATOM 690 N N . LEU A 1 95 ? -3.448 14.609 6.162 1.00 97.75 95 LEU A N 1
ATOM 691 C CA . LEU A 1 95 ? -2.900 13.744 7.200 1.00 97.75 95 LEU A CA 1
ATOM 692 C C . LEU A 1 95 ? -1.844 12.806 6.604 1.00 97.75 95 LEU A C 1
ATOM 694 O O . LEU A 1 95 ? -1.753 12.647 5.387 1.00 97.75 95 LEU A O 1
ATOM 698 N N . SER A 1 96 ? -1.048 12.171 7.465 1.00 97.69 96 SER A N 1
ATOM 699 C CA . SER A 1 96 ? -0.106 11.120 7.056 1.00 97.69 96 SER A CA 1
ATOM 700 C C . SER A 1 96 ? -0.753 9.734 6.965 1.00 97.69 96 SER A C 1
ATOM 702 O O . SER A 1 96 ? -0.221 8.851 6.298 1.00 97.69 96 SER A O 1
ATOM 704 N N . SER A 1 97 ? -1.902 9.545 7.616 1.00 98.75 97 SER A N 1
ATOM 705 C CA . SER A 1 97 ? -2.762 8.373 7.469 1.00 98.75 97 SER A CA 1
ATOM 706 C C . SER A 1 97 ? -4.229 8.751 7.594 1.00 98.75 97 SER A C 1
ATOM 708 O O . SER A 1 97 ? -4.560 9.778 8.187 1.00 98.75 97 SER A O 1
ATOM 710 N N . ASP A 1 98 ? -5.090 7.934 7.002 1.00 98.62 98 ASP A N 1
ATOM 711 C CA . ASP A 1 98 ? -6.525 8.177 6.916 1.00 98.62 98 ASP A CA 1
ATOM 712 C C . ASP A 1 98 ? -7.305 6.855 6.852 1.00 98.62 98 ASP A C 1
ATOM 714 O O . ASP A 1 98 ? -6.709 5.769 6.878 1.00 98.62 98 ASP A O 1
ATOM 718 N N . SER A 1 99 ? -8.635 6.930 6.786 1.00 98.50 99 SER A N 1
ATOM 719 C CA . SER A 1 99 ? -9.503 5.747 6.797 1.00 98.50 99 SER A CA 1
ATOM 720 C C . SER A 1 99 ? -10.703 5.817 5.859 1.00 98.50 99 SER A C 1
ATOM 722 O O . SER A 1 99 ? -11.165 6.882 5.436 1.00 98.50 99 SER A O 1
ATOM 724 N N . PHE A 1 100 ? -11.230 4.630 5.547 1.00 97.44 100 PHE A N 1
ATOM 725 C CA . PHE A 1 100 ? -12.477 4.431 4.810 1.00 97.44 100 PHE A CA 1
ATOM 726 C C . PHE A 1 100 ? -12.527 5.248 3.505 1.00 97.44 100 PHE A C 1
ATOM 728 O O . PHE A 1 100 ? -11.734 5.057 2.589 1.00 97.44 100 PHE A O 1
ATOM 735 N N . LYS A 1 101 ? -13.439 6.219 3.446 1.00 95.81 101 LYS A N 1
ATOM 736 C CA . LYS A 1 101 ? -13.708 7.106 2.312 1.00 95.81 101 LYS A CA 1
ATOM 737 C C . LYS A 1 101 ? -12.476 7.884 1.856 1.00 95.81 101 LYS A C 1
ATOM 739 O O . LYS A 1 101 ? -12.289 8.095 0.658 1.00 95.81 101 LYS A O 1
ATOM 744 N N . GLN A 1 102 ? -11.614 8.266 2.794 1.00 97.75 102 GLN A N 1
ATOM 745 C CA . GLN A 1 102 ? -10.366 8.966 2.488 1.00 97.75 102 GLN A CA 1
ATOM 746 C C . GLN A 1 102 ? -9.273 8.030 1.957 1.00 97.75 102 GLN A C 1
ATOM 748 O O . GLN A 1 102 ? -8.257 8.491 1.447 1.00 97.75 102 GLN A O 1
ATOM 753 N N . CYS A 1 103 ? -9.511 6.719 1.997 1.00 98.50 103 CYS A N 1
ATOM 754 C CA . CYS A 1 103 ? -8.691 5.708 1.343 1.00 98.50 103 CYS A CA 1
ATOM 755 C C . CYS A 1 103 ? -9.279 5.220 0.015 1.00 98.50 103 CYS A C 1
ATOM 757 O O . CYS A 1 103 ? -8.663 4.372 -0.627 1.00 98.50 103 CYS A O 1
ATOM 759 N N . SER A 1 104 ? -10.430 5.750 -0.416 1.00 97.69 104 SER A N 1
ATOM 760 C CA . SER A 1 104 ? -11.105 5.384 -1.670 1.00 97.69 104 SER A CA 1
ATOM 761 C C . SER A 1 104 ? -10.208 5.515 -2.901 1.00 97.69 104 SER A C 1
ATOM 763 O O . SER A 1 104 ? -9.191 6.216 -2.889 1.00 97.69 104 SER A O 1
ATOM 765 N N . LYS A 1 105 ? -10.635 4.918 -4.018 1.00 96.44 105 LYS A N 1
ATOM 766 C CA . LYS A 1 105 ? -9.967 5.075 -5.320 1.00 96.44 105 LYS A CA 1
ATOM 767 C C . LYS A 1 105 ? -9.811 6.534 -5.740 1.00 96.44 105 LYS A C 1
ATOM 769 O O . LYS A 1 105 ? -8.773 6.908 -6.268 1.00 96.44 105 LYS A O 1
ATOM 774 N N . ALA A 1 106 ? -10.777 7.403 -5.457 1.00 97.19 106 ALA A N 1
ATOM 775 C CA . ALA A 1 106 ? -10.640 8.824 -5.781 1.00 97.19 106 ALA A CA 1
ATOM 776 C C . ALA A 1 106 ? -9.470 9.498 -5.027 1.00 97.19 106 ALA A C 1
ATOM 778 O O . ALA A 1 106 ? -8.819 10.412 -5.560 1.00 97.19 106 ALA A O 1
ATOM 779 N N . ALA A 1 107 ? -9.201 9.044 -3.798 1.00 97.81 107 ALA A N 1
ATOM 780 C CA . ALA A 1 107 ? -8.188 9.605 -2.915 1.00 97.81 107 ALA A CA 1
ATOM 781 C C . ALA A 1 107 ? -6.801 8.973 -3.106 1.00 97.81 107 ALA A C 1
ATOM 783 O O . ALA A 1 107 ? -5.812 9.706 -3.173 1.00 97.81 107 ALA A O 1
ATOM 784 N N . THR A 1 108 ? -6.735 7.646 -3.237 1.00 98.44 108 THR A N 1
ATOM 785 C CA . THR A 1 108 ? -5.473 6.891 -3.320 1.00 98.44 108 THR A CA 1
ATOM 786 C C . THR A 1 108 ? -5.149 6.353 -4.710 1.00 98.44 108 THR A C 1
ATOM 788 O O . THR A 1 108 ? -4.006 5.998 -4.966 1.00 98.44 108 THR A O 1
ATOM 791 N N . ASP A 1 109 ? -6.093 6.418 -5.649 1.00 97.81 109 ASP A N 1
ATOM 792 C CA . ASP A 1 109 ? -5.976 5.859 -7.002 1.00 97.81 109 ASP A CA 1
ATOM 793 C C . ASP A 1 109 ? -5.816 4.325 -6.976 1.00 97.81 109 ASP A C 1
ATOM 795 O O . ASP A 1 109 ? -6.167 3.651 -5.996 1.00 97.81 109 ASP A O 1
ATOM 799 N N . ASN A 1 110 ? -5.388 3.763 -8.094 1.00 98.38 110 ASN A N 1
ATOM 800 C CA . ASN A 1 110 ? -5.172 2.347 -8.345 1.00 98.38 110 ASN A CA 1
ATOM 801 C C . ASN A 1 110 ? -3.790 1.857 -7.856 1.00 98.38 110 ASN A C 1
ATOM 803 O O . ASN A 1 110 ? -2.936 2.641 -7.429 1.00 98.38 110 ASN A O 1
ATOM 807 N N . HIS A 1 111 ? -3.572 0.543 -7.930 1.00 98.56 111 HIS A N 1
ATOM 808 C CA . HIS A 1 111 ? -2.307 -0.115 -7.612 1.00 98.56 111 HIS A CA 1
ATOM 809 C C . HIS A 1 111 ? -1.190 0.316 -8.563 1.00 98.56 111 HIS A C 1
ATOM 811 O O . HIS A 1 111 ? -1.385 0.450 -9.774 1.00 98.56 111 HIS A O 1
ATOM 817 N N . TYR A 1 112 ? 0.017 0.448 -8.019 1.00 98.62 112 TYR A N 1
ATOM 818 C CA . TYR A 1 112 ? 1.210 0.713 -8.812 1.00 98.62 112 TYR A CA 1
ATOM 819 C C . TYR A 1 112 ? 1.608 -0.503 -9.668 1.00 98.62 112 TYR A C 1
ATOM 821 O O . TYR A 1 112 ? 2.012 -1.549 -9.145 1.00 98.62 112 TYR A O 1
ATOM 829 N N . ASP A 1 113 ? 1.550 -0.363 -10.995 1.00 98.31 113 ASP A N 1
ATOM 830 C CA . ASP A 1 113 ? 1.755 -1.460 -11.947 1.00 98.31 113 ASP A CA 1
ATOM 831 C C . ASP A 1 113 ? 2.454 -1.007 -13.247 1.00 98.31 113 ASP A C 1
ATOM 833 O O . ASP A 1 113 ? 1.958 -1.218 -14.359 1.00 98.31 113 ASP A O 1
ATOM 837 N N . PRO A 1 114 ? 3.674 -0.447 -13.172 1.00 97.56 114 PRO A N 1
ATOM 838 C CA . PRO A 1 114 ? 4.369 0.102 -14.342 1.00 97.56 114 PRO A CA 1
ATOM 839 C C . PRO A 1 114 ? 4.689 -0.957 -15.411 1.00 97.56 114 PRO A C 1
ATOM 841 O O . PRO A 1 114 ? 4.972 -0.624 -16.564 1.00 97.56 114 PRO A O 1
ATOM 844 N N . LEU A 1 115 ? 4.671 -2.241 -15.035 1.00 97.06 115 LEU A N 1
ATOM 845 C CA . LEU A 1 115 ? 4.982 -3.373 -15.908 1.00 97.06 115 LEU A CA 1
ATOM 846 C C . LEU A 1 115 ? 3.733 -4.041 -16.497 1.00 97.06 115 LEU A C 1
ATOM 848 O O . LEU A 1 115 ? 3.879 -5.021 -17.234 1.00 97.06 115 LEU A O 1
ATOM 852 N N . ARG A 1 116 ? 2.534 -3.504 -16.226 1.00 97.50 116 ARG A N 1
ATOM 853 C CA . ARG A 1 116 ? 1.254 -4.014 -16.735 1.00 97.50 116 ARG A CA 1
ATOM 854 C C . ARG A 1 116 ? 1.071 -5.498 -16.425 1.00 97.50 116 ARG A C 1
ATOM 856 O O . ARG A 1 116 ? 0.759 -6.304 -17.313 1.00 97.50 116 ARG A O 1
ATOM 863 N N . ALA A 1 117 ? 1.321 -5.905 -15.184 1.00 97.94 117 ALA A N 1
ATOM 864 C CA . ALA A 1 117 ? 0.912 -7.219 -14.702 1.00 97.94 117 ALA A CA 1
ATOM 865 C C . ALA A 1 117 ? -0.619 -7.357 -14.736 1.00 97.94 117 ALA A C 1
ATOM 867 O O . ALA A 1 117 ? -1.106 -8.433 -15.087 1.00 97.94 117 ALA A O 1
ATOM 868 N N . CYS A 1 118 ? -1.322 -6.235 -14.563 1.00 97.81 118 CYS A N 1
ATOM 869 C CA . CYS A 1 118 ? -2.744 -6.043 -14.796 1.00 97.81 118 CYS A CA 1
ATOM 870 C C . CYS A 1 118 ? -3.625 -6.865 -13.872 1.00 97.81 118 CYS A C 1
ATOM 872 O O . CYS A 1 118 ? -4.400 -7.682 -14.354 1.00 97.81 118 CYS A O 1
ATOM 874 N N . GLY A 1 119 ? -3.520 -6.649 -12.566 1.00 96.75 119 GLY A N 1
ATOM 875 C CA . GLY A 1 119 ? -4.575 -7.011 -11.629 1.00 96.75 119 GLY A CA 1
ATOM 876 C C . GLY A 1 119 ? -5.826 -6.161 -11.848 1.00 96.75 119 GLY A C 1
ATOM 877 O O . GLY A 1 119 ? -5.862 -5.249 -12.679 1.00 96.75 119 GLY A O 1
ATOM 878 N N . SER A 1 120 ? -6.897 -6.481 -11.127 1.00 94.88 120 SER A N 1
ATOM 879 C CA . SER A 1 120 ? -8.190 -5.791 -11.253 1.00 94.88 120 SER A CA 1
ATOM 880 C C . SER A 1 120 ? -8.151 -4.319 -10.851 1.00 94.88 120 SER A C 1
ATOM 882 O O . SER A 1 120 ? -9.006 -3.558 -11.294 1.00 94.88 120 SER A O 1
ATOM 884 N N . ALA A 1 121 ? -7.163 -3.926 -10.052 1.00 96.38 121 ALA A N 1
ATOM 885 C CA . ALA A 1 121 ? -6.957 -2.563 -9.591 1.00 96.38 121 ALA A CA 1
ATOM 886 C C . ALA A 1 121 ? -5.676 -1.937 -10.164 1.00 96.38 121 ALA A C 1
ATOM 888 O O . ALA A 1 121 ? -5.175 -0.970 -9.604 1.00 96.38 121 ALA A O 1
ATOM 889 N N . SER A 1 122 ? -5.139 -2.453 -11.277 1.00 98.12 122 SER A N 1
ATOM 890 C CA . SER A 1 122 ? -3.979 -1.862 -11.959 1.00 98.12 122 SER A CA 1
ATOM 891 C C . SER A 1 122 ? -4.230 -0.397 -12.334 1.00 98.12 122 SER A C 1
ATOM 893 O O . SER A 1 122 ? -5.308 -0.052 -12.825 1.00 98.12 122 SER A O 1
ATOM 895 N N . GLU A 1 123 ? -3.221 0.471 -12.214 1.00 97.12 123 GLU A N 1
ATOM 896 C CA . GLU A 1 123 ? -3.282 1.853 -12.729 1.00 97.12 123 GLU A CA 1
ATOM 897 C C . GLU A 1 123 ? -3.569 1.932 -14.242 1.00 97.12 123 GLU A C 1
ATOM 899 O O . GLU A 1 123 ? -4.002 2.970 -14.740 1.00 97.12 123 GLU A O 1
ATOM 904 N N . TYR A 1 124 ? -3.402 0.821 -14.967 1.00 97.81 124 TYR A N 1
ATOM 905 C CA . TYR A 1 124 ? -3.702 0.699 -16.393 1.00 97.81 124 TYR A CA 1
ATOM 906 C C . TYR A 1 124 ? -4.987 -0.090 -16.688 1.00 97.81 124 TYR A C 1
ATOM 908 O O . TYR A 1 124 ? -5.210 -0.445 -17.844 1.00 97.81 124 TYR A O 1
ATOM 916 N N . ILE A 1 125 ? -5.842 -0.380 -15.698 1.00 97.25 125 ILE A N 1
ATOM 917 C CA . ILE A 1 125 ? -7.017 -1.262 -15.865 1.00 97.25 125 ILE A CA 1
ATOM 918 C C . ILE A 1 125 ? -7.986 -0.823 -16.980 1.00 97.25 125 ILE A C 1
ATOM 920 O O . ILE A 1 125 ? -8.633 -1.668 -17.601 1.00 97.25 125 ILE A O 1
ATOM 924 N N . ASP A 1 126 ? -8.052 0.473 -17.288 1.00 96.69 126 ASP A N 1
ATOM 925 C CA . ASP A 1 126 ? -8.896 1.013 -18.362 1.00 96.69 126 ASP A CA 1
ATOM 926 C C . ASP A 1 126 ? -8.340 0.742 -19.774 1.00 96.69 126 ASP A C 1
ATOM 928 O O . ASP A 1 126 ? -9.069 0.844 -20.769 1.00 96.69 126 ASP A O 1
ATOM 932 N N . GLU A 1 127 ? -7.063 0.360 -19.894 1.00 97.62 127 GLU A N 1
ATOM 933 C CA . GLU A 1 127 ? -6.475 -0.104 -21.151 1.00 97.62 127 GLU A CA 1
ATOM 934 C C . GLU A 1 127 ? -7.063 -1.479 -21.519 1.00 97.62 127 GLU A C 1
ATOM 936 O O . GLU A 1 127 ? -7.145 -2.394 -20.698 1.00 97.62 127 GLU A O 1
ATOM 941 N N . ALA A 1 128 ? -7.466 -1.660 -22.782 1.00 97.50 128 ALA A N 1
ATOM 942 C CA . ALA A 1 128 ? -8.167 -2.870 -23.229 1.00 97.50 128 ALA A CA 1
ATOM 943 C C . ALA A 1 128 ? -7.356 -4.157 -22.993 1.00 97.50 128 ALA A C 1
ATOM 945 O O . ALA A 1 128 ? -7.906 -5.209 -22.660 1.00 97.50 128 ALA A O 1
ATOM 946 N N . ASP A 1 129 ? -6.046 -4.064 -23.170 1.00 95.62 129 ASP A N 1
ATOM 947 C CA . ASP A 1 129 ? -5.058 -5.105 -22.938 1.00 95.62 129 ASP A CA 1
ATOM 948 C C . ASP A 1 129 ? -4.989 -5.476 -21.455 1.00 95.62 129 ASP A C 1
ATOM 950 O O . ASP A 1 129 ? -4.969 -6.663 -21.119 1.00 95.62 129 ASP A O 1
ATOM 954 N N . CYS A 1 130 ? -5.023 -4.479 -20.572 1.00 97.38 130 CYS A N 1
ATOM 955 C CA . CYS A 1 130 ? -4.967 -4.694 -19.136 1.00 97.38 130 CYS A CA 1
ATOM 956 C C . CYS A 1 130 ? -6.277 -5.279 -18.603 1.00 97.38 130 CYS A C 1
ATOM 958 O O . CYS A 1 130 ? -6.260 -6.293 -17.908 1.00 97.38 130 CYS A O 1
ATOM 960 N N . LYS A 1 131 ? -7.421 -4.757 -19.061 1.00 96.75 131 LYS A N 1
ATOM 961 C CA . LYS A 1 131 ? -8.752 -5.308 -18.774 1.00 96.75 131 LYS A CA 1
ATOM 962 C C . LYS A 1 131 ? -8.910 -6.767 -19.205 1.00 96.75 131 LYS A C 1
ATOM 964 O O . LYS A 1 131 ? -9.587 -7.543 -18.540 1.00 96.75 131 LYS A O 1
ATOM 969 N N . ALA A 1 132 ? -8.323 -7.154 -20.338 1.00 96.69 132 ALA A N 1
ATOM 970 C CA . ALA A 1 132 ? -8.350 -8.546 -20.783 1.00 96.69 132 ALA A CA 1
ATOM 971 C C . ALA A 1 132 ? -7.437 -9.437 -19.928 1.00 96.69 132 ALA A C 1
ATOM 973 O O . ALA A 1 132 ? -7.792 -10.580 -19.636 1.00 96.69 132 ALA A O 1
ATOM 974 N N . LYS A 1 133 ? -6.266 -8.921 -19.538 1.00 96.94 133 LYS A N 1
ATOM 975 C CA . LYS A 1 133 ? -5.277 -9.652 -18.741 1.00 96.94 133 LYS A CA 1
ATOM 976 C C . LYS A 1 133 ? -5.726 -9.854 -17.290 1.00 96.94 133 LYS A C 1
ATOM 978 O O . LYS A 1 133 ? -5.487 -10.940 -16.760 1.00 96.94 133 LYS A O 1
ATOM 983 N N . SER A 1 134 ? -6.440 -8.891 -16.704 1.00 97.31 134 SER A N 1
ATOM 984 C CA . SER A 1 134 ? -6.914 -8.942 -15.312 1.00 97.31 134 SER A CA 1
ATOM 985 C C . SER A 1 134 ? -7.842 -10.104 -15.002 1.00 97.31 134 SER A C 1
ATOM 987 O O . SER A 1 134 ? -7.778 -10.664 -13.915 1.00 97.31 134 SER A O 1
ATOM 989 N N . LEU A 1 135 ? -8.594 -10.585 -15.992 1.00 95.88 135 LEU A N 1
ATOM 990 C CA . LEU A 1 135 ? -9.428 -11.788 -15.870 1.00 95.88 135 LEU A CA 1
ATOM 991 C C . LEU A 1 135 ? -8.629 -13.076 -15.604 1.00 95.88 135 LEU A C 1
ATOM 993 O O . LEU A 1 135 ? -9.207 -14.108 -15.271 1.00 95.88 135 LEU A O 1
ATOM 997 N N . THR A 1 136 ? -7.318 -13.040 -15.832 1.00 96.25 136 THR A N 1
ATOM 998 C CA . THR A 1 136 ? -6.387 -14.160 -15.633 1.00 96.25 136 THR A CA 1
ATOM 999 C C . THR A 1 136 ? -5.209 -13.777 -14.744 1.00 96.25 136 THR A C 1
ATOM 1001 O O . THR A 1 136 ? -4.213 -14.505 -14.703 1.00 96.25 136 THR A O 1
ATOM 1004 N N . TYR A 1 137 ? -5.290 -12.620 -14.082 1.00 97.25 137 TYR A N 1
ATOM 1005 C CA . TYR A 1 137 ? -4.296 -12.217 -13.105 1.00 97.25 137 TYR A CA 1
ATOM 1006 C C . TYR A 1 137 ? -4.276 -13.252 -11.988 1.00 97.25 137 TYR A C 1
ATOM 1008 O O . TYR A 1 137 ? -5.327 -13.627 -11.485 1.00 97.25 137 TYR A O 1
ATOM 1016 N N . ALA A 1 138 ? -3.083 -13.757 -11.686 1.00 96.12 138 ALA A N 1
ATOM 1017 C CA . ALA A 1 138 ? -2.897 -14.886 -10.786 1.00 96.12 138 ALA A CA 1
ATOM 1018 C C . ALA A 1 138 ? -1.697 -14.662 -9.868 1.00 96.12 138 ALA A C 1
ATOM 1020 O O . ALA A 1 138 ? -0.852 -15.552 -9.703 1.00 96.12 138 ALA A O 1
ATOM 1021 N N . CYS A 1 139 ? -1.551 -13.447 -9.337 1.00 98.38 139 CYS A N 1
ATOM 1022 C CA . CYS A 1 139 ? -0.466 -13.159 -8.415 1.00 98.38 139 CYS A CA 1
ATOM 1023 C C . CYS A 1 139 ? -0.687 -13.890 -7.089 1.00 98.38 139 CYS A C 1
ATOM 1025 O O . CYS A 1 139 ? -1.708 -13.766 -6.423 1.00 98.38 139 CYS A O 1
ATOM 1027 N N . ASN A 1 140 ? 0.295 -14.702 -6.728 1.00 97.94 140 ASN A N 1
ATOM 1028 C CA . ASN A 1 140 ? 0.395 -15.384 -5.447 1.00 97.94 140 ASN A CA 1
ATOM 1029 C C . ASN A 1 140 ? 1.887 -15.672 -5.186 1.00 97.94 140 ASN A C 1
ATOM 1031 O O . ASN A 1 140 ? 2.674 -15.660 -6.144 1.00 97.94 140 ASN A O 1
ATOM 1035 N N . PRO A 1 141 ? 2.302 -16.015 -3.952 1.00 98.19 141 PRO A N 1
ATOM 1036 C CA . PRO A 1 141 ? 3.723 -16.162 -3.631 1.00 98.19 141 PRO A CA 1
ATOM 1037 C C . PRO A 1 141 ? 4.455 -17.199 -4.497 1.00 98.19 141 PRO A C 1
ATOM 1039 O O . PRO A 1 141 ? 5.620 -17.017 -4.860 1.00 98.19 141 PRO A O 1
ATOM 1042 N N . SER A 1 142 ? 3.766 -18.281 -4.881 1.00 98.25 142 SER A N 1
ATOM 1043 C CA . SER A 1 142 ? 4.333 -19.323 -5.743 1.00 98.25 142 SER A CA 1
ATOM 1044 C C . SER A 1 142 ? 4.560 -18.814 -7.166 1.00 98.25 142 SER A C 1
ATOM 1046 O O . SER A 1 142 ? 5.631 -19.032 -7.736 1.00 98.25 142 SER A O 1
ATOM 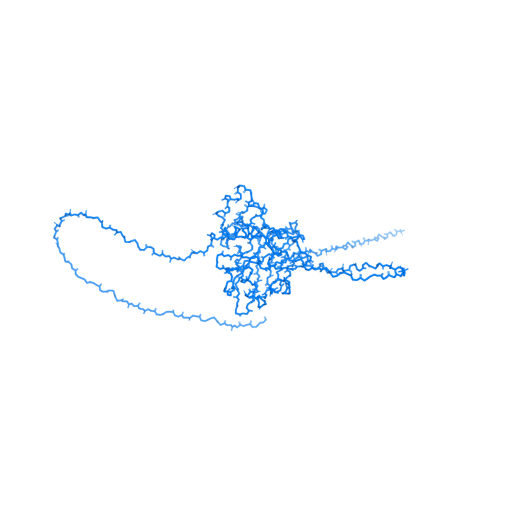1048 N N . ASN A 1 143 ? 3.569 -18.135 -7.746 1.00 98.31 143 ASN A N 1
ATOM 1049 C CA . ASN A 1 143 ? 3.674 -17.576 -9.091 1.00 98.31 143 ASN A CA 1
ATOM 1050 C C . ASN A 1 143 ? 4.693 -16.435 -9.139 1.00 98.31 143 ASN A C 1
ATOM 1052 O O . ASN A 1 143 ? 5.486 -16.387 -10.077 1.00 98.31 143 ASN A O 1
ATOM 1056 N N . TYR A 1 144 ? 4.740 -15.594 -8.104 1.00 98.44 144 TYR A N 1
ATOM 1057 C CA . TYR A 1 144 ? 5.725 -14.525 -7.969 1.00 98.44 144 TYR A CA 1
ATOM 1058 C C . TYR A 1 144 ? 7.160 -15.063 -7.954 1.00 98.44 144 TYR A C 1
ATOM 1060 O O . TYR A 1 144 ? 7.999 -14.630 -8.740 1.00 98.44 144 TYR A O 1
ATOM 1068 N N . THR A 1 145 ? 7.414 -16.088 -7.133 1.00 97.69 145 THR A N 1
ATOM 1069 C CA . THR A 1 145 ? 8.725 -16.756 -7.050 1.00 97.69 145 THR A CA 1
ATOM 1070 C C . THR A 1 145 ? 9.143 -17.364 -8.393 1.00 97.69 145 THR A C 1
ATOM 1072 O O . THR A 1 145 ? 10.325 -17.382 -8.733 1.00 97.69 145 THR A O 1
ATOM 1075 N N . ALA A 1 146 ? 8.187 -17.888 -9.167 1.00 98.12 146 ALA A N 1
ATOM 1076 C CA . ALA A 1 146 ? 8.460 -18.483 -10.472 1.00 98.12 146 ALA A CA 1
ATOM 1077 C C . ALA A 1 146 ? 8.680 -17.435 -11.576 1.00 98.12 146 ALA A C 1
ATOM 1079 O O . ALA A 1 146 ? 9.489 -17.655 -12.481 1.00 98.12 146 ALA A O 1
ATOM 1080 N N . ASN A 1 147 ? 7.942 -16.327 -11.533 1.00 97.94 147 ASN A N 1
ATOM 1081 C CA . ASN A 1 147 ? 8.044 -15.230 -12.482 1.00 97.94 147 ASN A CA 1
ATOM 1082 C C . ASN A 1 147 ? 7.524 -13.925 -11.848 1.00 97.94 147 ASN A C 1
ATOM 1084 O O . ASN A 1 147 ? 6.310 -13.742 -11.771 1.00 97.94 147 ASN A O 1
ATOM 1088 N N . PRO A 1 148 ? 8.394 -12.968 -11.491 1.00 97.31 148 PRO A N 1
ATOM 1089 C CA . PRO A 1 148 ? 7.971 -11.748 -10.808 1.00 97.31 148 PRO A CA 1
ATOM 1090 C C . PRO A 1 148 ? 7.067 -10.838 -11.652 1.00 97.31 148 PRO A C 1
ATOM 1092 O O . PRO A 1 148 ? 6.311 -10.048 -11.102 1.00 97.31 148 PRO A O 1
ATOM 1095 N N . LEU A 1 149 ? 7.084 -10.977 -12.985 1.00 96.81 149 LEU A N 1
ATOM 1096 C CA . LEU A 1 149 ? 6.268 -10.172 -13.907 1.00 96.81 149 LEU A CA 1
ATOM 1097 C C . LEU A 1 149 ? 4.780 -10.564 -13.931 1.00 96.81 149 LEU A C 1
ATOM 1099 O O . LEU A 1 149 ? 3.997 -9.956 -14.662 1.00 96.81 149 LEU A O 1
ATOM 1103 N N . VAL A 1 150 ? 4.389 -11.617 -13.205 1.00 97.50 150 VAL A N 1
ATOM 1104 C CA . VAL A 1 150 ? 2.974 -12.004 -13.055 1.00 97.50 150 VAL A CA 1
ATOM 1105 C C . VAL A 1 150 ? 2.246 -11.172 -12.006 1.00 97.50 150 VAL A C 1
ATOM 1107 O O . VAL A 1 150 ? 1.024 -11.236 -11.955 1.00 97.50 150 VAL A O 1
ATOM 1110 N N . CYS A 1 151 ? 2.986 -10.425 -11.188 1.00 98.56 151 CYS A N 1
ATOM 1111 C CA . CYS A 1 151 ? 2.461 -9.601 -10.114 1.00 98.56 151 CYS A CA 1
ATOM 1112 C C . CYS A 1 151 ? 2.673 -8.127 -10.426 1.00 98.56 151 CYS A C 1
ATOM 1114 O O . CYS A 1 151 ? 3.719 -7.742 -10.956 1.00 98.56 151 CYS A O 1
ATOM 1116 N N . GLU A 1 152 ? 1.698 -7.302 -10.063 1.00 98.62 152 GLU A N 1
ATOM 1117 C CA . GLU A 1 152 ? 1.882 -5.855 -10.033 1.00 98.62 152 GLU A CA 1
ATOM 1118 C C . GLU A 1 152 ? 3.014 -5.535 -9.055 1.00 98.62 152 GLU A C 1
ATOM 1120 O O . GLU A 1 152 ? 3.178 -6.203 -8.026 1.00 98.62 152 GLU A O 1
ATOM 1125 N N . LYS A 1 153 ? 3.820 -4.505 -9.341 1.00 98.31 153 LYS A N 1
ATOM 1126 C CA . LYS A 1 153 ? 4.889 -4.126 -8.405 1.00 98.31 153 LYS A CA 1
ATOM 1127 C C . LYS A 1 153 ? 4.313 -3.736 -7.038 1.00 98.31 153 LYS A C 1
ATOM 1129 O O . LYS A 1 153 ? 4.943 -4.048 -6.028 1.00 98.31 153 LYS A O 1
ATOM 1134 N N . GLY A 1 154 ? 3.140 -3.103 -7.022 1.00 98.38 154 GLY A N 1
ATOM 1135 C CA . GLY A 1 154 ? 2.420 -2.690 -5.822 1.00 98.38 154 GLY A CA 1
ATOM 1136 C C . GLY A 1 154 ? 1.597 -3.777 -5.126 1.00 98.38 154 GLY A C 1
ATOM 1137 O O . GLY A 1 154 ? 1.151 -3.530 -4.010 1.00 98.38 154 GLY A O 1
ATOM 1138 N N . ASP A 1 155 ? 1.418 -4.968 -5.707 1.00 98.62 155 ASP A N 1
ATOM 1139 C CA . ASP A 1 155 ? 0.599 -6.036 -5.111 1.00 98.62 155 ASP A CA 1
ATOM 1140 C C . ASP A 1 155 ? 1.391 -6.852 -4.071 1.00 98.62 155 ASP A C 1
ATOM 1142 O O . ASP A 1 155 ? 1.878 -7.959 -4.318 1.00 98.62 155 ASP A O 1
ATOM 1146 N N . LEU A 1 156 ? 1.563 -6.276 -2.881 1.00 98.75 156 LEU A N 1
ATOM 1147 C CA . LEU A 1 156 ? 2.345 -6.889 -1.803 1.00 98.75 156 LEU A CA 1
ATOM 1148 C C . LEU A 1 156 ? 1.635 -8.108 -1.199 1.00 98.75 156 LEU A C 1
ATOM 1150 O O . LEU A 1 156 ? 2.294 -9.077 -0.818 1.00 98.75 156 LEU A O 1
ATOM 1154 N N . SER A 1 157 ? 0.302 -8.113 -1.181 1.00 98.50 157 SER A N 1
ATOM 1155 C CA . SER A 1 157 ? -0.490 -9.261 -0.720 1.00 98.50 157 SER A CA 1
ATOM 1156 C C . SER A 1 157 ? -0.407 -10.461 -1.645 1.00 98.50 157 SER A C 1
ATOM 1158 O O . SER A 1 157 ? -0.272 -11.588 -1.170 1.00 98.50 157 SER A O 1
ATOM 1160 N N . GLY A 1 158 ? -0.447 -10.251 -2.956 1.00 98.25 158 GLY A N 1
ATOM 1161 C CA . GLY A 1 158 ? -0.226 -11.309 -3.928 1.00 98.25 158 GLY A CA 1
ATOM 1162 C C . GLY A 1 158 ? 1.195 -11.866 -3.826 1.00 98.25 158 GLY A C 1
ATOM 1163 O O . GLY A 1 158 ? 1.392 -13.078 -3.869 1.00 98.25 158 GLY A O 1
ATOM 1164 N N . LYS A 1 159 ? 2.205 -11.023 -3.595 1.00 98.62 159 LYS A N 1
ATOM 1165 C CA . LYS A 1 159 ? 3.602 -11.473 -3.454 1.00 98.62 159 LYS A CA 1
ATOM 1166 C C . LYS A 1 159 ? 3.884 -12.222 -2.148 1.00 98.62 159 LYS A C 1
ATOM 1168 O O . LYS A 1 159 ? 4.577 -13.241 -2.169 1.00 98.62 159 LYS A O 1
ATOM 1173 N N . PHE A 1 160 ? 3.377 -11.726 -1.019 1.00 98.50 160 PHE A N 1
ATOM 1174 C CA . PHE A 1 160 ? 3.794 -12.157 0.327 1.00 98.50 160 PHE A CA 1
ATOM 1175 C C . PHE A 1 160 ? 2.678 -12.760 1.181 1.00 98.50 160 PHE A C 1
ATOM 1177 O O . PHE A 1 160 ? 2.946 -13.278 2.267 1.00 98.50 160 PHE A O 1
ATOM 1184 N N . GLY A 1 161 ? 1.448 -12.747 0.678 1.00 98.00 161 GLY A N 1
ATOM 1185 C CA . GLY A 1 161 ? 0.246 -13.086 1.423 1.00 98.00 161 GLY A CA 1
ATOM 1186 C C . GLY A 1 161 ? -0.391 -11.864 2.085 1.00 98.00 161 GLY A C 1
ATOM 1187 O O . GLY A 1 161 ? 0.262 -10.863 2.395 1.00 98.00 161 GLY A O 1
ATOM 1188 N N . ALA A 1 162 ? -1.694 -11.976 2.327 1.00 98.19 162 ALA A N 1
ATOM 1189 C CA . ALA A 1 162 ? -2.411 -11.050 3.186 1.00 98.19 162 ALA A CA 1
ATOM 1190 C C . ALA A 1 162 ? -1.888 -11.146 4.627 1.00 98.19 162 ALA A C 1
ATOM 1192 O O . ALA A 1 162 ? -1.473 -12.212 5.098 1.00 98.19 162 ALA A O 1
ATOM 1193 N N . PHE A 1 163 ? -1.975 -10.043 5.359 1.00 98.44 163 PHE A N 1
ATOM 1194 C CA . PHE A 1 163 ? -1.805 -10.068 6.799 1.00 98.44 163 PHE A CA 1
ATOM 1195 C C . PHE A 1 163 ? -2.881 -10.957 7.424 1.00 98.44 163 PHE A C 1
ATOM 1197 O O . PHE A 1 163 ? -4.041 -10.931 7.014 1.00 98.44 163 PHE A O 1
ATOM 1204 N N . SER A 1 164 ? -2.481 -11.774 8.393 1.00 97.31 164 SER A N 1
ATOM 1205 C CA . SER A 1 164 ? -3.370 -12.648 9.160 1.00 97.31 164 SER A CA 1
ATOM 1206 C C . SER A 1 164 ? -3.215 -12.294 10.631 1.00 97.31 164 SER A C 1
ATOM 1208 O O . SER A 1 164 ? -2.103 -12.368 11.154 1.00 97.31 164 SER A O 1
ATOM 1210 N N . LEU A 1 165 ? -4.301 -11.879 11.2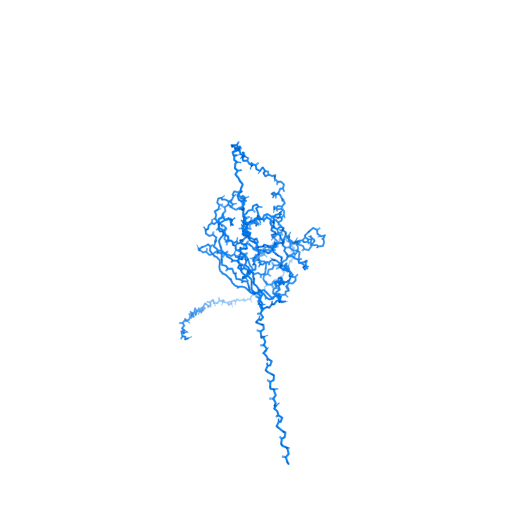78 1.00 95.81 165 LEU A N 1
ATOM 1211 C CA . LEU A 1 165 ? -4.268 -11.424 12.663 1.00 95.81 165 LEU A CA 1
ATOM 1212 C C . LEU A 1 165 ? -4.151 -12.602 13.635 1.00 95.81 165 LEU A C 1
ATOM 1214 O O . LEU A 1 165 ? -4.851 -13.611 13.500 1.00 95.81 165 LEU A O 1
ATOM 1218 N N . GLY A 1 166 ? -3.278 -12.448 14.632 1.00 88.62 166 GLY A N 1
ATOM 1219 C CA . GLY A 1 166 ? -3.203 -13.330 15.795 1.00 88.62 166 GLY A CA 1
ATOM 1220 C C . GLY A 1 166 ? -4.293 -13.042 16.834 1.00 88.62 166 GLY A C 1
ATOM 1221 O O . GLY A 1 166 ? -5.169 -12.202 16.640 1.00 88.62 166 GLY A O 1
ATOM 1222 N N . GLU A 1 167 ? -4.226 -13.733 17.976 1.00 91.00 167 GLU A N 1
ATOM 1223 C CA . GLU A 1 167 ? -5.141 -13.510 19.113 1.00 91.00 167 GLU A CA 1
ATOM 1224 C C . GLU A 1 167 ? -5.032 -12.095 19.708 1.00 91.00 167 GLU A C 1
ATOM 1226 O O . GLU A 1 167 ? -5.971 -11.613 20.337 1.00 91.00 167 GLU A O 1
ATOM 1231 N N . ASP A 1 168 ? -3.890 -11.438 19.515 1.00 93.88 168 ASP A N 1
ATOM 1232 C CA . ASP A 1 168 ? -3.593 -10.074 19.950 1.00 93.88 168 ASP A CA 1
ATOM 1233 C C . ASP A 1 168 ? -4.032 -9.003 18.942 1.00 93.88 168 ASP A C 1
ATOM 1235 O O . ASP A 1 168 ? -3.800 -7.823 19.185 1.00 93.88 168 ASP A O 1
ATOM 1239 N N . ALA A 1 169 ? -4.672 -9.398 17.834 1.00 96.75 169 ALA A N 1
ATOM 1240 C CA . ALA A 1 169 ? -5.050 -8.513 16.734 1.00 96.75 169 ALA A CA 1
ATOM 1241 C C . ALA A 1 169 ? -3.867 -7.718 16.145 1.00 96.75 169 ALA A C 1
ATOM 1243 O O . ALA A 1 169 ? -4.070 -6.674 15.532 1.00 96.75 169 ALA A O 1
ATOM 1244 N N . ALA A 1 170 ? -2.638 -8.215 16.288 1.00 97.06 170 ALA A N 1
ATOM 1245 C CA . ALA A 1 170 ? -1.440 -7.563 15.780 1.00 97.06 170 ALA A CA 1
ATOM 1246 C C . ALA A 1 170 ? -0.758 -8.403 14.696 1.00 97.06 170 ALA A C 1
ATOM 1248 O O . ALA A 1 170 ? -0.942 -9.621 14.588 1.00 97.06 170 ALA A O 1
ATOM 1249 N N . VAL A 1 171 ? 0.055 -7.735 13.880 1.00 97.06 171 VAL A N 1
ATOM 1250 C CA . VAL A 1 171 ? 0.898 -8.354 12.859 1.00 97.06 171 VAL A CA 1
ATOM 1251 C C . VAL A 1 171 ? 2.296 -7.779 12.951 1.00 97.06 171 VAL A C 1
ATOM 1253 O O . VAL A 1 171 ? 2.500 -6.569 12.921 1.00 97.06 171 VAL A O 1
ATOM 1256 N N . SER A 1 172 ? 3.276 -8.675 13.010 1.00 96.94 172 SER A N 1
ATOM 1257 C CA . SER A 1 172 ? 4.676 -8.333 12.799 1.00 96.94 172 SER A CA 1
ATOM 1258 C C . SER A 1 172 ? 5.270 -9.268 11.758 1.00 96.94 172 SER A C 1
ATOM 1260 O O . SER A 1 172 ? 5.021 -10.475 11.774 1.00 96.94 172 SER A O 1
ATOM 1262 N N . GLY A 1 173 ? 6.037 -8.715 10.828 1.00 97.06 173 GLY A N 1
ATOM 1263 C CA . GLY A 1 173 ? 6.630 -9.503 9.762 1.00 97.06 173 GLY A CA 1
ATOM 1264 C C . GLY A 1 173 ? 7.747 -8.767 9.051 1.00 97.06 173 GLY A C 1
ATOM 1265 O O . GLY A 1 173 ? 7.845 -7.541 9.098 1.00 97.06 173 GLY A O 1
ATOM 1266 N N . GLN A 1 174 ? 8.610 -9.549 8.415 1.00 98.50 174 GLN A N 1
ATOM 1267 C CA . GLN A 1 174 ? 9.689 -9.048 7.587 1.00 98.50 174 GLN A CA 1
ATOM 1268 C C . GLN A 1 174 ? 9.781 -9.886 6.317 1.00 98.50 174 GLN A C 1
ATOM 1270 O O . GLN A 1 174 ? 9.791 -11.117 6.378 1.00 98.50 174 GLN A O 1
ATOM 1275 N N . TRP A 1 175 ? 9.879 -9.207 5.181 1.00 98.50 175 TRP A N 1
ATOM 1276 C CA . TRP A 1 175 ? 9.984 -9.806 3.857 1.00 98.50 175 TRP A CA 1
ATOM 1277 C C . TRP A 1 175 ? 11.105 -9.133 3.078 1.00 98.50 175 TRP A C 1
ATOM 1279 O O . TRP A 1 175 ? 11.465 -7.986 3.342 1.00 98.50 175 TRP A O 1
ATOM 1289 N N . THR A 1 176 ? 11.647 -9.840 2.096 1.00 98.50 176 THR A N 1
ATOM 1290 C CA . THR A 1 176 ? 12.546 -9.260 1.101 1.00 98.50 176 THR A CA 1
ATOM 1291 C C . THR A 1 176 ? 11.857 -9.346 -0.247 1.00 98.50 176 THR A C 1
ATOM 1293 O O . THR A 1 176 ? 11.491 -10.438 -0.681 1.00 98.50 176 THR A O 1
ATOM 1296 N N . ASP A 1 177 ? 11.681 -8.198 -0.891 1.00 98.56 177 ASP A N 1
ATOM 1297 C CA . ASP A 1 177 ? 11.210 -8.107 -2.264 1.00 98.56 177 ASP A CA 1
ATOM 1298 C C . ASP A 1 177 ? 12.399 -7.773 -3.171 1.00 98.56 177 ASP A C 1
ATOM 1300 O O . ASP A 1 177 ? 12.973 -6.696 -3.052 1.00 98.56 177 ASP A O 1
ATOM 1304 N N . GLU A 1 178 ? 12.791 -8.694 -4.056 1.00 98.25 178 GLU A N 1
ATOM 1305 C CA . GLU A 1 178 ? 13.865 -8.469 -5.038 1.00 98.25 178 GLU A CA 1
ATOM 1306 C C . GLU A 1 178 ? 13.410 -7.624 -6.244 1.00 98.25 178 GLU A C 1
ATOM 1308 O O . GLU A 1 178 ? 14.241 -7.138 -7.019 1.00 98.25 178 GLU A O 1
ATOM 1313 N N . HIS A 1 179 ? 12.097 -7.435 -6.406 1.00 98.25 179 HIS A N 1
ATOM 1314 C CA . HIS A 1 179 ? 11.474 -6.669 -7.487 1.00 98.25 179 HIS A CA 1
ATOM 1315 C C . HIS A 1 179 ? 10.498 -5.619 -6.939 1.00 98.25 179 HIS A C 1
ATOM 1317 O O . HIS A 1 179 ? 9.442 -5.355 -7.531 1.00 98.25 179 HIS A O 1
ATOM 1323 N N . PHE A 1 180 ? 10.862 -5.011 -5.809 1.00 98.38 180 PHE A N 1
ATOM 1324 C CA . PHE A 1 180 ? 10.180 -3.838 -5.279 1.00 98.38 180 PHE A CA 1
ATOM 1325 C C . PHE A 1 180 ? 10.315 -2.664 -6.270 1.00 98.38 180 PHE A C 1
ATOM 1327 O O . PHE A 1 180 ? 11.247 -2.658 -7.089 1.00 98.38 180 PHE A O 1
ATOM 1334 N N . PRO A 1 181 ? 9.409 -1.667 -6.251 1.00 98.00 181 PRO A N 1
ATOM 1335 C CA . PRO A 1 181 ? 9.660 -0.397 -6.929 1.00 98.00 181 PRO A CA 1
ATOM 1336 C C . PRO A 1 181 ? 11.045 0.161 -6.597 1.00 98.00 181 PRO A C 1
ATOM 1338 O O . PRO A 1 181 ? 11.520 -0.019 -5.487 1.00 98.00 181 PRO A O 1
ATOM 1341 N N . LEU A 1 182 ? 11.702 0.819 -7.544 1.00 97.50 182 LEU A N 1
ATOM 1342 C CA . LEU A 1 182 ? 12.978 1.487 -7.314 1.00 97.50 182 LEU A CA 1
ATOM 1343 C C . LEU A 1 182 ? 12.776 2.728 -6.427 1.00 97.50 182 LEU A C 1
ATOM 1345 O O . LEU A 1 182 ? 11.724 3.375 -6.507 1.00 97.50 182 LEU A O 1
ATOM 1349 N N . PRO A 1 183 ? 13.803 3.172 -5.680 1.00 96.62 183 PRO A N 1
ATOM 1350 C CA . PRO A 1 183 ? 13.749 4.453 -4.975 1.00 96.62 183 PRO A CA 1
ATOM 1351 C C . PRO A 1 183 ? 13.403 5.617 -5.913 1.00 96.62 183 PRO A C 1
ATOM 1353 O O . PRO A 1 183 ? 12.587 6.468 -5.579 1.00 96.62 183 PRO A O 1
ATOM 1356 N N . SER A 1 184 ? 13.947 5.604 -7.135 1.00 96.44 184 SER A N 1
ATOM 1357 C CA . SER A 1 184 ? 13.669 6.606 -8.175 1.00 96.44 184 SER A CA 1
ATOM 1358 C C . SER A 1 184 ? 12.252 6.555 -8.761 1.00 96.44 184 SER A C 1
ATOM 1360 O O . SER A 1 184 ? 11.832 7.521 -9.398 1.00 96.44 184 SER A O 1
ATOM 1362 N N . GLU A 1 185 ? 11.514 5.460 -8.558 1.00 97.31 185 GLU A N 1
ATOM 1363 C CA . GLU A 1 185 ? 10.096 5.352 -8.917 1.00 97.31 185 GLU A CA 1
ATOM 1364 C C . GLU A 1 185 ? 9.184 5.927 -7.816 1.00 97.31 185 GLU A C 1
ATOM 1366 O O . GLU A 1 185 ? 8.056 6.317 -8.110 1.00 97.31 185 GLU A O 1
ATOM 1371 N N . THR A 1 186 ? 9.665 6.011 -6.568 1.00 95.88 186 THR A N 1
ATOM 1372 C CA . THR A 1 186 ? 8.858 6.422 -5.409 1.00 95.88 186 THR A CA 1
ATOM 1373 C C . THR A 1 186 ? 8.437 7.890 -5.519 1.00 95.88 186 THR A C 1
ATOM 1375 O O . THR A 1 186 ? 9.272 8.785 -5.654 1.00 95.88 186 THR A O 1
ATOM 1378 N N . SER A 1 187 ? 7.133 8.155 -5.404 1.00 96.12 187 SER A N 1
ATOM 1379 C CA . SER A 1 187 ? 6.573 9.508 -5.305 1.00 96.12 187 SER A CA 1
ATOM 1380 C C . SER A 1 187 ? 6.093 9.781 -3.883 1.00 96.12 187 SER A C 1
ATOM 1382 O O . SER A 1 187 ? 5.459 8.924 -3.288 1.00 96.12 187 SER A O 1
ATOM 1384 N N . HIS A 1 188 ? 6.278 11.006 -3.384 1.00 96.25 188 HIS A N 1
ATOM 1385 C CA . HIS A 1 188 ? 5.682 11.524 -2.138 1.00 96.25 188 HIS A CA 1
ATOM 1386 C C . HIS A 1 188 ? 4.144 11.436 -2.067 1.00 96.25 188 HIS A C 1
ATOM 1388 O O . HIS A 1 188 ? 3.558 11.669 -1.018 1.00 96.25 188 HIS A O 1
ATOM 1394 N N . THR A 1 189 ? 3.483 11.121 -3.182 1.00 97.00 189 THR A N 1
ATOM 1395 C CA . THR A 1 189 ? 2.040 10.869 -3.241 1.00 97.00 189 THR A CA 1
ATOM 1396 C C . THR A 1 189 ? 1.687 9.393 -3.143 1.00 97.00 189 THR A C 1
ATOM 1398 O O . THR A 1 189 ? 0.511 9.075 -3.178 1.00 97.00 189 THR A O 1
ATOM 1401 N N . TRP A 1 190 ? 2.646 8.471 -3.090 1.00 98.25 190 TRP A N 1
ATOM 1402 C CA . TRP A 1 190 ? 2.322 7.056 -2.943 1.00 98.25 190 TRP A CA 1
ATOM 1403 C C . TRP A 1 190 ? 1.797 6.757 -1.551 1.00 98.25 190 TRP A C 1
ATOM 1405 O O . TRP A 1 190 ? 2.199 7.379 -0.565 1.00 98.25 190 TRP A O 1
ATOM 1415 N N . SER A 1 191 ? 0.924 5.765 -1.475 1.00 98.75 191 SER A N 1
ATOM 1416 C CA . SER A 1 191 ? 0.356 5.297 -0.222 1.00 98.75 191 SER A CA 1
ATOM 1417 C C . SER A 1 191 ? 0.349 3.778 -0.149 1.00 98.75 191 SER A C 1
ATOM 1419 O O . SER A 1 191 ? 0.375 3.097 -1.172 1.00 98.75 191 SER A O 1
ATOM 1421 N N . ILE A 1 192 ? 0.324 3.237 1.066 1.00 98.88 192 ILE A N 1
ATOM 1422 C CA . ILE A 1 192 ? -0.109 1.857 1.285 1.00 98.88 192 ILE A CA 1
ATOM 1423 C C . ILE A 1 192 ? -1.549 1.893 1.768 1.00 98.88 192 ILE A C 1
ATOM 1425 O O . ILE A 1 192 ? -1.856 2.605 2.725 1.00 98.88 192 ILE A O 1
ATOM 1429 N N . VAL A 1 193 ? -2.410 1.103 1.130 1.00 98.88 193 VAL A N 1
ATOM 1430 C CA . VAL A 1 193 ? -3.810 0.918 1.526 1.00 98.88 193 VAL A CA 1
ATOM 1431 C C . VAL A 1 193 ? -3.984 -0.483 2.093 1.00 98.88 193 VAL A C 1
ATOM 1433 O O . VAL A 1 193 ? -3.506 -1.460 1.519 1.00 98.88 193 VAL A O 1
ATOM 1436 N N . LEU A 1 194 ? -4.666 -0.574 3.232 1.00 98.88 194 LEU A N 1
ATOM 1437 C CA . LEU A 1 194 ? -5.064 -1.813 3.884 1.00 98.88 194 LEU A CA 1
ATOM 1438 C C . LEU A 1 194 ? -6.528 -2.106 3.562 1.00 98.88 194 LEU A C 1
ATOM 1440 O O . LEU A 1 194 ? -7.408 -1.266 3.774 1.00 98.88 194 LEU A O 1
ATOM 1444 N N . HIS A 1 195 ? -6.787 -3.320 3.093 1.00 98.69 195 HIS A N 1
ATOM 1445 C CA . HIS A 1 195 ? -8.117 -3.788 2.739 1.00 98.69 195 HIS A CA 1
ATOM 1446 C C . HIS A 1 195 ? -8.568 -4.865 3.714 1.00 98.69 195 HIS A C 1
ATOM 1448 O O . HIS A 1 195 ? -7.895 -5.885 3.850 1.00 98.69 195 HIS A O 1
ATOM 1454 N N . ALA A 1 196 ? -9.710 -4.679 4.366 1.00 98.44 196 ALA A N 1
ATOM 1455 C CA . ALA A 1 196 ? -10.289 -5.700 5.234 1.00 98.44 196 ALA A CA 1
ATOM 1456 C C . ALA A 1 196 ? -10.882 -6.839 4.398 1.00 98.44 196 ALA A C 1
ATOM 1458 O O . ALA A 1 196 ? -11.672 -6.578 3.502 1.00 98.44 196 ALA A O 1
ATOM 1459 N N . VAL A 1 197 ? -10.546 -8.099 4.681 1.00 98.06 197 VAL A N 1
ATOM 1460 C CA . VAL A 1 197 ? -11.127 -9.245 3.961 1.00 98.06 197 VAL A CA 1
ATOM 1461 C C . VAL A 1 197 ? -12.448 -9.653 4.619 1.00 98.06 197 VAL A C 1
ATOM 1463 O O . VAL A 1 197 ? -12.466 -10.339 5.642 1.00 98.06 197 VAL A O 1
ATOM 1466 N N . CYS A 1 198 ? -13.561 -9.244 4.013 1.00 96.88 198 CYS A N 1
ATOM 1467 C CA . CYS A 1 198 ? -14.927 -9.449 4.494 1.00 96.88 198 CYS A CA 1
ATOM 1468 C C . CYS A 1 198 ? -15.691 -10.399 3.563 1.00 96.88 198 CYS A C 1
ATOM 1470 O O . CYS A 1 198 ? -16.467 -9.994 2.695 1.00 96.88 198 CYS A O 1
ATOM 1472 N N . GLY A 1 199 ? -15.426 -11.699 3.716 1.00 93.62 199 GLY A N 1
ATOM 1473 C CA . GLY A 1 199 ? -15.919 -12.714 2.789 1.00 93.62 199 GLY A CA 1
ATOM 1474 C C . GLY A 1 199 ? -15.235 -12.568 1.433 1.00 93.62 199 GLY A C 1
ATOM 1475 O O . GLY A 1 199 ? -14.045 -12.846 1.312 1.00 93.62 199 GLY A O 1
ATOM 1476 N N . THR A 1 200 ? -15.987 -12.152 0.416 1.00 91.19 200 THR A N 1
ATOM 1477 C CA . THR A 1 200 ? -15.438 -11.887 -0.921 1.00 91.19 200 THR A CA 1
ATOM 1478 C C . THR A 1 200 ? -15.077 -10.415 -1.130 1.00 91.19 200 THR A C 1
ATOM 1480 O O . THR A 1 200 ? -14.376 -10.106 -2.087 1.00 91.19 200 THR A O 1
ATOM 1483 N N . GLN A 1 201 ? -15.526 -9.516 -0.248 1.00 94.69 201 GLN A N 1
ATOM 1484 C CA . GLN A 1 201 ? -15.249 -8.086 -0.365 1.00 94.69 201 GLN A CA 1
ATOM 1485 C C . GLN A 1 201 ? -13.957 -7.691 0.337 1.00 94.69 201 GLN A C 1
ATOM 1487 O O . GLN A 1 201 ? -13.582 -8.274 1.358 1.00 94.69 201 GLN A O 1
ATOM 1492 N N . THR A 1 202 ? -13.291 -6.685 -0.225 1.00 97.00 202 THR A N 1
ATOM 1493 C CA . THR A 1 202 ? -12.009 -6.153 0.252 1.00 97.00 202 THR A CA 1
ATOM 1494 C C . THR A 1 202 ? -12.030 -4.620 0.371 1.00 97.00 202 THR A C 1
ATOM 1496 O O . THR A 1 202 ? -11.229 -3.943 -0.282 1.00 97.00 202 THR A O 1
ATOM 1499 N N . PRO A 1 203 ? -12.940 -4.026 1.175 1.00 97.75 203 PRO A N 1
ATOM 1500 C CA . PRO A 1 203 ? -13.018 -2.574 1.331 1.00 97.75 203 PRO A CA 1
ATOM 1501 C C . PRO A 1 203 ? -11.714 -1.971 1.863 1.00 97.75 203 PRO A C 1
ATOM 1503 O O . PRO A 1 203 ? -11.053 -2.553 2.725 1.00 97.75 203 PRO A O 1
ATOM 1506 N N . ARG A 1 204 ? -11.377 -0.771 1.377 1.00 98.38 204 ARG A N 1
ATOM 1507 C CA . ARG A 1 204 ? -10.218 0.032 1.800 1.00 98.38 204 ARG A CA 1
ATOM 1508 C C . ARG A 1 204 ? -10.513 0.659 3.166 1.00 98.38 204 ARG A C 1
ATOM 1510 O O . ARG A 1 204 ? -11.361 1.541 3.260 1.00 98.38 204 ARG A O 1
ATOM 1517 N N . ILE A 1 205 ? -9.854 0.202 4.231 1.00 98.31 205 ILE A N 1
ATOM 1518 C CA . ILE A 1 205 ? -10.200 0.617 5.606 1.00 98.31 205 ILE A CA 1
ATOM 1519 C C . ILE A 1 205 ? -9.236 1.633 6.209 1.00 98.31 205 ILE A C 1
ATOM 1521 O O . ILE A 1 205 ? -9.655 2.477 6.995 1.00 98.31 205 ILE A O 1
ATOM 1525 N N . ALA A 1 206 ? -7.966 1.569 5.828 1.00 98.75 206 ALA A N 1
ATOM 1526 C CA . ALA A 1 206 ? -6.909 2.409 6.362 1.00 98.75 206 ALA A CA 1
ATOM 1527 C C . ALA A 1 206 ? -5.840 2.615 5.295 1.00 98.75 206 ALA A C 1
ATOM 1529 O O . ALA A 1 206 ? -5.586 1.726 4.482 1.00 98.75 206 ALA A O 1
ATOM 1530 N N . CYS A 1 207 ? -5.202 3.773 5.296 1.00 98.88 207 CYS A N 1
ATOM 1531 C CA . CYS A 1 207 ? -4.160 4.093 4.339 1.00 98.88 207 CYS A CA 1
ATOM 1532 C C . CYS A 1 207 ? -3.157 5.065 4.947 1.00 98.88 207 CYS A C 1
ATOM 1534 O O . CYS A 1 207 ? -3.497 5.836 5.841 1.00 98.88 207 CYS A O 1
ATOM 1536 N N . ALA A 1 208 ? -1.918 5.020 4.471 1.00 98.88 208 ALA A N 1
ATOM 1537 C CA . ALA A 1 208 ? -0.853 5.907 4.918 1.00 98.88 208 ALA A CA 1
ATOM 1538 C C . ALA A 1 208 ? 0.005 6.346 3.735 1.00 98.88 208 ALA A C 1
ATOM 1540 O O . ALA A 1 208 ? 0.293 5.534 2.855 1.00 98.88 208 ALA A O 1
ATOM 1541 N N . VAL A 1 209 ? 0.417 7.612 3.725 1.00 98.75 209 VAL A N 1
ATOM 1542 C CA . VAL A 1 209 ? 1.326 8.166 2.714 1.00 98.75 209 VAL A CA 1
ATOM 1543 C C . VAL A 1 209 ? 2.766 7.761 3.005 1.00 98.75 209 VAL A C 1
ATOM 1545 O O . VAL A 1 209 ? 3.156 7.573 4.160 1.00 98.75 209 VAL A O 1
ATOM 1548 N N . VAL A 1 210 ? 3.563 7.629 1.951 1.00 98.25 210 VAL A N 1
ATOM 1549 C CA . VAL A 1 210 ? 4.999 7.394 2.064 1.00 98.25 210 VAL A CA 1
ATOM 1550 C C . VAL A 1 210 ? 5.709 8.608 2.671 1.00 98.25 210 VAL A C 1
ATOM 1552 O O . VAL A 1 210 ? 5.440 9.753 2.310 1.00 98.25 210 VAL A O 1
ATOM 1555 N N . GLN A 1 211 ? 6.660 8.357 3.563 1.00 97.50 211 GLN A N 1
ATOM 1556 C CA . GLN A 1 211 ? 7.563 9.361 4.126 1.00 97.50 211 GLN A CA 1
ATOM 1557 C C . GLN A 1 211 ? 8.997 8.838 4.033 1.00 97.50 211 GLN A C 1
ATOM 1559 O O . GLN A 1 211 ? 9.229 7.655 4.286 1.00 97.50 211 GLN A O 1
ATOM 1564 N N . ALA A 1 212 ? 9.965 9.676 3.662 1.00 94.81 212 ALA A N 1
ATOM 1565 C CA . ALA A 1 212 ? 11.371 9.276 3.685 1.00 94.81 212 ALA A CA 1
ATOM 1566 C C . ALA A 1 212 ? 11.845 9.090 5.138 1.00 94.81 212 ALA A C 1
ATOM 1568 O O . ALA A 1 212 ? 11.557 9.908 6.010 1.00 94.81 212 ALA A O 1
ATOM 1569 N N . GLU A 1 213 ? 12.577 8.012 5.420 1.00 87.31 213 GLU A N 1
ATOM 1570 C CA . GLU A 1 213 ? 13.178 7.805 6.739 1.00 87.31 213 GLU A CA 1
ATOM 1571 C C . GLU A 1 213 ? 14.374 8.762 6.906 1.00 87.31 213 GLU A C 1
ATOM 1573 O O . GLU A 1 213 ? 15.315 8.726 6.114 1.00 87.31 213 GLU A O 1
ATOM 1578 N N . GLY A 1 214 ? 14.348 9.617 7.933 1.00 72.69 214 GLY A N 1
ATOM 1579 C CA . GLY A 1 214 ? 15.430 10.570 8.224 1.00 72.69 214 GLY A CA 1
ATOM 1580 C C . GLY A 1 214 ? 15.270 11.966 7.613 1.00 72.69 214 GLY A C 1
ATOM 1581 O O . GLY A 1 214 ? 16.148 12.807 7.808 1.00 72.69 214 GLY A O 1
ATOM 1582 N N . GLU A 1 215 ? 14.154 12.259 6.937 1.00 59.00 215 GLU A N 1
ATOM 1583 C CA . GLU A 1 215 ? 13.650 13.636 6.889 1.00 59.00 215 GLU A CA 1
ATOM 1584 C C . GLU A 1 215 ? 13.038 13.936 8.257 1.00 59.00 215 GLU A C 1
ATOM 1586 O O . GLU A 1 215 ? 11.833 13.843 8.476 1.00 59.00 215 GLU A O 1
ATOM 1591 N N . ASP A 1 216 ? 13.915 14.216 9.223 1.00 44.75 216 ASP A N 1
ATOM 1592 C CA . ASP A 1 216 ? 13.524 14.893 10.449 1.00 44.75 216 ASP A CA 1
ATOM 1593 C C . ASP A 1 216 ? 12.735 16.131 10.014 1.00 44.75 216 ASP A C 1
ATOM 1595 O O . ASP A 1 216 ? 13.225 16.881 9.165 1.00 44.75 216 ASP A O 1
ATOM 1599 N N . ASP A 1 217 ? 11.534 16.325 10.564 1.00 47.19 217 ASP A N 1
ATOM 1600 C CA . ASP A 1 217 ? 10.759 17.559 10.458 1.00 47.19 217 ASP A CA 1
ATOM 1601 C C . ASP A 1 217 ? 11.662 18.747 10.831 1.00 47.19 217 ASP A C 1
ATOM 1603 O O . ASP A 1 217 ? 11.697 19.220 11.972 1.00 47.19 217 ASP A O 1
ATOM 1607 N N . TYR A 1 218 ? 12.413 19.269 9.865 1.00 43.94 218 TYR A N 1
ATOM 1608 C CA . TYR A 1 218 ? 12.844 20.645 9.870 1.00 43.94 218 TYR A CA 1
ATOM 1609 C C . TYR A 1 218 ? 11.574 21.436 9.589 1.00 43.94 218 TYR A C 1
ATOM 1611 O O . TYR A 1 218 ? 11.329 21.894 8.475 1.00 43.94 218 TYR A O 1
ATOM 1619 N N . ASP A 1 219 ? 10.753 21.550 10.634 1.00 45.38 219 ASP A N 1
ATOM 1620 C CA . ASP A 1 219 ? 9.854 22.665 10.853 1.00 45.38 219 ASP A CA 1
ATOM 1621 C C . ASP A 1 219 ? 10.731 23.916 10.752 1.00 45.38 219 ASP A C 1
ATOM 1623 O O . ASP A 1 219 ? 11.351 24.379 11.717 1.00 45.38 219 ASP A O 1
ATOM 1627 N N . GLU A 1 220 ? 10.909 24.395 9.520 1.00 48.12 220 GLU A N 1
ATOM 1628 C CA . GLU A 1 220 ? 11.420 25.717 9.233 1.00 48.12 220 GLU A CA 1
ATOM 1629 C C . GLU A 1 220 ? 10.346 26.662 9.754 1.00 48.12 220 GLU A C 1
ATOM 1631 O O . GLU A 1 220 ? 9.472 27.134 9.027 1.00 48.12 220 GLU A O 1
ATOM 1636 N N . GLY A 1 221 ? 10.404 26.887 11.069 1.00 45.69 221 GLY A N 1
ATOM 1637 C CA . GLY A 1 221 ? 9.704 27.940 11.757 1.00 45.69 221 GLY A CA 1
ATOM 1638 C C . GLY A 1 221 ? 10.046 29.231 11.042 1.00 45.69 221 GLY A C 1
ATOM 1639 O O . GLY A 1 221 ? 11.067 29.866 11.312 1.00 45.69 221 GLY A O 1
ATOM 1640 N N . SER A 1 222 ? 9.180 29.595 10.101 1.00 48.94 222 SER A N 1
ATOM 1641 C CA . SER A 1 222 ? 9.114 30.904 9.491 1.00 48.94 222 SER A CA 1
ATOM 1642 C C . SER A 1 222 ? 8.897 31.884 10.633 1.00 48.94 222 SER A C 1
ATOM 1644 O O . SER A 1 222 ? 7.770 32.156 11.049 1.00 48.94 222 SER A O 1
ATOM 1646 N N . ALA A 1 223 ? 10.001 32.408 11.156 1.00 46.78 223 ALA A N 1
ATOM 1647 C CA . ALA A 1 223 ? 10.032 33.604 11.964 1.00 46.78 223 ALA A CA 1
ATOM 1648 C C . ALA A 1 223 ? 9.527 34.756 11.087 1.00 46.78 223 ALA A C 1
ATOM 1650 O O . ALA A 1 223 ? 10.297 35.493 10.475 1.00 46.78 223 ALA A O 1
ATOM 1651 N N . SER A 1 224 ? 8.205 34.894 10.998 1.00 48.72 224 SER A N 1
ATOM 1652 C CA . SER A 1 224 ? 7.585 36.127 10.555 1.00 48.72 224 SER A CA 1
ATOM 1653 C C . SER A 1 224 ? 7.805 37.146 11.667 1.00 48.72 224 SER A C 1
ATOM 1655 O O . SER A 1 224 ? 7.137 37.110 12.704 1.00 48.72 224 SER A O 1
ATOM 1657 N N . GLU A 1 225 ? 8.761 38.046 11.467 1.00 49.69 225 GLU A N 1
ATOM 1658 C CA . GLU A 1 225 ? 8.814 39.309 12.192 1.00 49.69 225 GLU A CA 1
ATOM 1659 C C . GLU A 1 225 ? 7.521 40.079 11.876 1.00 49.69 225 GLU A C 1
ATOM 1661 O O . GLU A 1 225 ? 7.389 40.734 10.844 1.00 49.69 225 GLU A O 1
ATOM 1666 N N . HIS A 1 226 ? 6.517 39.927 12.740 1.00 42.34 226 HIS A N 1
ATOM 1667 C CA . HIS A 1 226 ? 5.280 40.691 12.686 1.00 42.34 226 HIS A CA 1
ATOM 1668 C C . HIS A 1 226 ? 5.456 41.937 13.560 1.00 42.34 226 HIS A C 1
ATOM 1670 O O . HIS A 1 226 ? 5.282 41.894 14.780 1.00 42.34 226 HIS A O 1
ATOM 1676 N N . GLU A 1 227 ? 5.858 43.048 12.938 1.00 54.78 227 GLU A N 1
ATOM 1677 C CA . GLU A 1 227 ? 5.719 44.368 13.551 1.00 54.78 227 GLU A CA 1
ATOM 1678 C C . GLU A 1 227 ? 4.232 44.725 13.671 1.00 54.78 227 GLU A C 1
ATOM 1680 O O . GLU A 1 227 ? 3.440 44.536 12.749 1.00 54.78 227 GLU A O 1
ATOM 1685 N N . GLY A 1 228 ? 3.864 45.206 14.858 1.00 51.38 228 GLY A N 1
ATOM 1686 C CA . GLY A 1 228 ? 2.487 45.398 15.285 1.00 51.38 228 GLY A CA 1
ATOM 1687 C C . GLY A 1 228 ? 1.679 46.401 14.462 1.00 51.38 228 GLY A C 1
ATOM 1688 O O . GLY A 1 228 ? 2.144 47.481 14.100 1.00 51.38 228 GLY A O 1
ATOM 1689 N N . GLY A 1 229 ? 0.404 46.063 14.285 1.00 45.44 229 GLY A N 1
ATOM 1690 C CA . GLY A 1 229 ? -0.661 46.955 13.851 1.00 45.44 229 GLY A CA 1
ATOM 1691 C C . GLY A 1 229 ? -1.936 46.619 14.618 1.00 45.44 229 GLY A C 1
ATOM 1692 O O . GLY A 1 229 ? -2.361 45.472 14.656 1.00 45.44 229 GLY A O 1
ATOM 1693 N N . SER A 1 230 ? -2.472 47.629 15.290 1.00 51.44 230 SER A N 1
ATOM 1694 C CA . SER A 1 230 ? -3.608 47.604 16.209 1.00 51.44 230 SER A CA 1
ATOM 1695 C C . SER A 1 230 ? -4.968 47.577 15.487 1.00 51.44 230 SER A C 1
ATOM 1697 O O . SER A 1 230 ? -5.050 47.974 14.330 1.00 51.44 230 SER A O 1
ATOM 1699 N N . GLU A 1 231 ? -6.005 47.245 16.270 1.00 48.19 231 GLU A N 1
ATOM 1700 C CA . GLU A 1 231 ? -7.431 47.629 16.158 1.00 48.19 231 GLU A CA 1
ATOM 1701 C C . GLU A 1 231 ? -8.457 46.706 15.446 1.00 48.19 231 GLU A C 1
ATOM 1703 O O . GLU A 1 231 ? -8.467 46.507 14.237 1.00 48.19 231 GLU A O 1
ATOM 1708 N N . ASP A 1 232 ? -9.392 46.255 16.301 1.00 47.69 232 ASP A N 1
ATOM 1709 C CA . ASP A 1 232 ? -10.857 46.279 16.169 1.00 47.69 232 ASP A CA 1
ATOM 1710 C C . ASP A 1 232 ? -11.619 45.207 15.359 1.00 47.69 232 ASP A C 1
ATOM 1712 O O . ASP A 1 232 ? -11.958 45.358 14.194 1.00 47.69 232 ASP A O 1
ATOM 1716 N N . GLY A 1 233 ? -12.034 44.168 16.097 1.00 51.12 233 GLY A N 1
ATOM 1717 C CA . GLY A 1 233 ? -13.441 43.802 16.331 1.00 51.12 233 GLY A CA 1
ATOM 1718 C C . GLY A 1 233 ? -14.384 43.549 15.147 1.00 51.12 233 GLY A C 1
ATOM 1719 O O . GLY A 1 233 ? -14.954 44.486 14.593 1.00 51.12 233 GLY A O 1
ATOM 1720 N N . HIS A 1 234 ? -14.754 42.280 14.937 1.00 46.69 234 HIS A N 1
ATOM 1721 C CA . HIS A 1 234 ? -16.113 41.911 14.517 1.00 46.69 234 HIS A CA 1
ATOM 1722 C C . HIS A 1 234 ? -16.488 40.485 14.939 1.00 46.69 234 HIS A C 1
ATOM 1724 O O . HIS A 1 234 ? -15.637 39.605 15.027 1.00 46.69 234 HIS A O 1
ATOM 1730 N N . ALA A 1 235 ? -17.768 40.329 15.270 1.00 47.59 235 ALA A N 1
ATOM 1731 C CA . ALA A 1 235 ? -18.391 39.171 15.892 1.00 47.59 235 ALA A CA 1
ATOM 1732 C C . ALA A 1 235 ? -18.944 38.163 14.870 1.00 47.59 235 ALA A C 1
ATOM 1734 O O . ALA A 1 235 ? -19.288 38.548 13.758 1.00 47.59 235 ALA A O 1
ATOM 1735 N N . ASP A 1 236 ? -19.059 36.919 15.347 1.00 48.03 236 ASP A N 1
ATOM 1736 C CA . ASP A 1 236 ? -20.043 35.876 15.027 1.00 48.03 236 ASP A CA 1
ATOM 1737 C C . ASP A 1 236 ? -20.491 35.685 13.569 1.00 48.03 236 ASP A C 1
ATOM 1739 O O . ASP A 1 236 ? -21.328 36.428 13.067 1.00 48.03 236 ASP A O 1
ATOM 1743 N N . GLU A 1 237 ? -20.127 34.536 12.990 1.00 43.78 237 GLU A N 1
ATOM 1744 C CA . GLU A 1 237 ? -21.106 33.728 12.258 1.00 43.78 237 GLU A CA 1
ATOM 1745 C C . GLU A 1 237 ? -20.742 32.238 12.355 1.00 43.78 237 GLU A C 1
ATOM 1747 O O . GLU A 1 237 ? -19.661 31.799 11.963 1.00 43.78 237 GLU A O 1
ATOM 1752 N N . GLN A 1 238 ? -21.642 31.471 12.972 1.00 45.97 238 GLN A N 1
ATOM 1753 C CA . GLN A 1 238 ? -21.585 30.017 13.067 1.00 45.97 238 GLN A CA 1
ATOM 1754 C C . GLN A 1 238 ? -21.868 29.438 11.681 1.00 45.97 238 GLN A C 1
ATOM 1756 O O . GLN A 1 238 ? -22.953 29.647 11.143 1.00 45.97 238 GLN A O 1
ATOM 1761 N N . GLN A 1 239 ? -20.906 28.715 11.108 1.00 41.03 239 GLN A N 1
ATOM 1762 C CA . GLN A 1 239 ? -21.108 28.008 9.851 1.00 41.03 239 GLN A CA 1
ATOM 1763 C C . GLN A 1 239 ? -21.612 26.593 10.148 1.00 41.03 239 GLN A C 1
ATOM 1765 O O . GLN A 1 239 ? -20.946 25.793 10.806 1.00 41.03 239 GLN A O 1
ATOM 1770 N N . GLU A 1 240 ? -22.848 26.356 9.717 1.00 40.66 240 GLU A N 1
ATOM 1771 C CA . GLU A 1 240 ? -23.586 25.104 9.818 1.00 40.66 240 GLU A CA 1
ATOM 1772 C C . GLU A 1 240 ? -22.869 23.962 9.083 1.00 40.66 240 GLU A C 1
ATOM 1774 O O . GLU A 1 240 ? -22.181 24.167 8.082 1.00 40.66 240 GLU A O 1
ATOM 1779 N N . GLY A 1 241 ? -23.028 22.755 9.629 1.00 41.50 241 GLY A N 1
ATOM 1780 C CA . GLY A 1 241 ? -22.398 21.531 9.157 1.00 41.50 241 GLY A CA 1
ATOM 1781 C C . GLY A 1 241 ? -22.763 21.182 7.716 1.00 41.50 241 GLY A C 1
ATOM 1782 O O . GLY A 1 241 ? -23.932 21.163 7.334 1.00 41.50 241 GLY A O 1
ATOM 1783 N N . SER A 1 242 ? -21.726 20.855 6.948 1.00 39.97 242 SER A N 1
ATOM 1784 C CA . SER A 1 242 ? -21.825 20.199 5.650 1.00 39.97 242 SER A CA 1
ATOM 1785 C C . SER A 1 242 ? -22.176 18.729 5.881 1.00 39.97 242 SER A C 1
ATOM 1787 O O . SER A 1 242 ? -21.314 17.914 6.204 1.00 39.97 242 SER A O 1
ATOM 1789 N N . GLU A 1 243 ? -23.461 18.390 5.796 1.00 48.91 243 GLU A N 1
ATOM 1790 C CA . GLU A 1 243 ? -23.888 17.013 5.547 1.00 48.91 243 GLU A CA 1
ATOM 1791 C C . GLU A 1 243 ? -23.589 16.697 4.078 1.00 48.91 243 GLU A C 1
ATOM 1793 O O . GLU A 1 243 ? -24.414 16.925 3.190 1.00 48.91 243 GLU A O 1
ATOM 1798 N N . ASP A 1 244 ? -22.384 16.194 3.811 1.00 42.81 244 ASP A N 1
ATOM 1799 C CA . ASP A 1 244 ? -22.016 15.725 2.479 1.00 42.81 244 ASP A CA 1
ATOM 1800 C C . ASP A 1 244 ? -22.712 14.383 2.222 1.00 42.81 244 ASP A C 1
ATOM 1802 O O . ASP A 1 244 ? -22.272 13.305 2.637 1.00 42.81 244 ASP A O 1
ATOM 1806 N N . GLY A 1 245 ? -23.868 14.483 1.565 1.00 37.62 245 GLY A N 1
ATOM 1807 C CA . GLY A 1 245 ? -24.635 13.361 1.050 1.00 37.62 245 GLY A CA 1
ATOM 1808 C C . GLY A 1 245 ? -23.798 12.529 0.083 1.00 37.62 245 GLY A C 1
ATOM 1809 O O . GLY A 1 245 ? -23.393 12.996 -0.978 1.00 37.62 245 GLY A O 1
ATOM 1810 N N . TYR A 1 246 ? -23.570 11.279 0.471 1.00 44.88 246 TYR A N 1
ATOM 1811 C CA . TYR A 1 246 ? -22.971 10.247 -0.363 1.00 44.88 246 TYR A CA 1
ATOM 1812 C C . TYR A 1 246 ? -23.882 9.921 -1.546 1.00 44.88 246 TYR A C 1
ATOM 1814 O O . TYR A 1 246 ? -25.059 9.614 -1.351 1.00 44.88 246 TYR A O 1
ATOM 1822 N N . THR A 1 247 ? -23.350 9.969 -2.764 1.00 46.88 247 THR A N 1
ATOM 1823 C CA . THR A 1 247 ? -24.040 9.443 -3.942 1.00 46.88 247 THR A CA 1
ATOM 1824 C C . THR A 1 247 ? -23.760 7.943 -4.044 1.00 46.88 247 THR A C 1
ATOM 1826 O O . THR A 1 247 ? -22.616 7.513 -3.915 1.00 46.88 247 THR A O 1
ATOM 1829 N N . GLU A 1 248 ? -24.802 7.137 -4.272 1.00 52.38 248 GLU A N 1
ATOM 1830 C CA . GLU A 1 248 ? -24.713 5.671 -4.440 1.00 52.38 248 GLU A CA 1
ATOM 1831 C C . GLU A 1 248 ? -23.681 5.257 -5.517 1.00 52.38 248 GLU A C 1
ATOM 1833 O O . GLU A 1 248 ? -23.071 4.199 -5.428 1.00 52.38 248 GLU A O 1
ATOM 1838 N N . GLU A 1 249 ? -23.403 6.147 -6.473 1.00 51.19 249 GLU A N 1
ATOM 1839 C CA . GLU A 1 249 ? -22.488 5.958 -7.606 1.00 51.19 249 GLU A CA 1
ATOM 1840 C C . GLU A 1 249 ? -21.020 5.711 -7.189 1.00 51.19 249 GLU A C 1
ATOM 1842 O O . GLU A 1 249 ? -20.341 4.887 -7.793 1.00 51.19 249 GLU A O 1
ATOM 1847 N N . GLN A 1 250 ? -20.532 6.337 -6.107 1.00 50.41 250 GLN A N 1
ATOM 1848 C CA . GLN A 1 250 ? -19.159 6.096 -5.618 1.00 50.41 250 GLN A CA 1
ATOM 1849 C C . GLN A 1 250 ? -19.009 4.730 -4.937 1.00 50.41 250 GLN A C 1
ATOM 1851 O O . GLN A 1 250 ? -17.924 4.156 -4.917 1.00 50.41 250 GLN A O 1
ATOM 1856 N N . GLN A 1 251 ? -20.103 4.197 -4.392 1.00 51.22 251 GLN A N 1
ATOM 1857 C CA . GLN A 1 251 ? -20.123 2.881 -3.760 1.00 51.22 251 GLN A CA 1
ATOM 1858 C C . GLN A 1 251 ? -20.223 1.760 -4.809 1.00 51.22 251 GLN A C 1
ATOM 1860 O O . GLN A 1 251 ? -19.762 0.645 -4.569 1.00 51.22 251 GLN A O 1
ATOM 1865 N N . GLU A 1 252 ? -20.798 2.039 -5.982 1.00 52.94 252 GLU A N 1
ATOM 1866 C CA . GLU A 1 252 ? -20.834 1.100 -7.110 1.00 52.94 252 GLU A CA 1
ATOM 1867 C C . GLU A 1 252 ? -19.450 0.925 -7.758 1.00 52.94 252 GLU A C 1
ATOM 1869 O O . GLU A 1 252 ? -19.051 -0.214 -8.001 1.00 52.94 252 GLU A O 1
ATOM 1874 N N . GLU A 1 253 ? -18.671 2.001 -7.939 1.00 53.78 253 GLU A N 1
ATOM 1875 C CA . GLU A 1 253 ? -17.299 1.907 -8.475 1.00 53.78 253 GLU A CA 1
ATOM 1876 C C . GLU A 1 253 ? -16.355 1.107 -7.555 1.00 53.78 253 GLU A C 1
ATOM 1878 O O . GLU A 1 253 ? -15.541 0.320 -8.041 1.00 53.78 253 GLU A O 1
ATOM 1883 N N . GLU A 1 254 ? -16.492 1.241 -6.229 1.00 56.44 254 GLU A N 1
ATOM 1884 C CA . GLU A 1 254 ? -15.719 0.435 -5.271 1.00 56.44 254 GLU A CA 1
ATOM 1885 C C . GLU A 1 254 ? -16.138 -1.047 -5.284 1.00 56.44 254 GLU A C 1
ATOM 1887 O O . GLU A 1 254 ? -15.288 -1.928 -5.160 1.00 56.44 254 GLU A O 1
ATOM 1892 N N . ASN A 1 255 ? -17.424 -1.351 -5.493 1.00 51.22 255 ASN A N 1
ATOM 1893 C CA . ASN A 1 255 ? -17.917 -2.732 -5.571 1.00 51.22 255 ASN A CA 1
ATOM 1894 C C . ASN A 1 255 ? -17.497 -3.457 -6.869 1.00 51.22 255 ASN A C 1
ATOM 1896 O O . ASN A 1 255 ? -17.297 -4.680 -6.860 1.00 51.22 255 ASN A O 1
ATOM 1900 N N . GLU A 1 256 ? -17.348 -2.743 -7.991 1.00 50.31 256 GLU A N 1
ATOM 1901 C CA . GLU A 1 256 ? -16.863 -3.333 -9.250 1.00 50.31 256 GLU A CA 1
ATOM 1902 C C . GLU A 1 256 ? -15.377 -3.733 -9.178 1.00 50.31 256 GLU A C 1
ATOM 1904 O O . GLU A 1 256 ? -14.994 -4.767 -9.728 1.00 50.31 256 GLU A O 1
ATOM 1909 N N . GLU A 1 257 ? -14.548 -2.985 -8.445 1.00 52.53 257 GLU A N 1
ATOM 1910 C CA . GLU A 1 257 ? -13.138 -3.335 -8.204 1.00 52.53 257 GLU A CA 1
ATOM 1911 C C . GLU A 1 257 ? -13.008 -4.563 -7.282 1.00 52.53 257 GLU A C 1
ATOM 1913 O O . GLU A 1 257 ? -12.240 -5.489 -7.563 1.00 52.53 257 GLU A O 1
ATOM 1918 N N . GLN A 1 258 ? -13.829 -4.623 -6.226 1.00 51.50 258 GLN A N 1
ATOM 1919 C CA . GLN A 1 258 ? -13.809 -5.700 -5.227 1.00 51.50 258 GLN A CA 1
ATOM 1920 C C . GLN A 1 258 ? -14.250 -7.065 -5.782 1.00 51.50 258 GLN A C 1
ATOM 1922 O O . GLN A 1 258 ? -13.759 -8.104 -5.337 1.00 51.50 258 GLN A O 1
ATOM 1927 N N . THR A 1 259 ? -15.144 -7.098 -6.777 1.00 48.41 259 THR A N 1
ATOM 1928 C CA . THR A 1 259 ? -15.610 -8.360 -7.388 1.00 48.41 259 THR A CA 1
ATOM 1929 C C . THR A 1 259 ? -14.602 -9.000 -8.344 1.00 48.41 259 THR A C 1
ATOM 1931 O O . THR A 1 259 ? -14.686 -10.200 -8.610 1.00 48.41 259 THR A O 1
ATOM 1934 N N . ALA A 1 260 ? -13.613 -8.246 -8.828 1.00 45.84 260 ALA A N 1
ATOM 1935 C CA . ALA A 1 260 ? -12.628 -8.730 -9.793 1.00 45.84 260 ALA A CA 1
ATOM 1936 C C . ALA A 1 260 ? -11.341 -9.292 -9.148 1.00 45.84 260 ALA A C 1
ATOM 1938 O O . ALA A 1 260 ? -10.688 -10.138 -9.757 1.00 45.84 260 ALA A O 1
ATOM 1939 N N . GLU A 1 261 ? -11.023 -8.940 -7.895 1.00 51.69 261 GLU A N 1
ATOM 1940 C CA . GLU A 1 261 ? -9.916 -9.551 -7.127 1.00 51.69 261 GLU A CA 1
ATOM 1941 C C . GLU A 1 261 ? -10.188 -11.008 -6.685 1.00 51.69 261 GLU A C 1
ATOM 1943 O O . GLU A 1 261 ? -9.345 -11.653 -6.059 1.00 51.69 261 GLU A O 1
ATOM 1948 N N . GLN A 1 262 ? -11.382 -11.535 -6.963 1.00 50.03 262 GLN A N 1
ATOM 1949 C CA . GLN A 1 262 ? -11.913 -12.783 -6.398 1.00 50.03 262 GLN A CA 1
ATOM 1950 C C . GLN A 1 262 ? -11.515 -14.055 -7.177 1.00 50.03 262 GLN A C 1
ATOM 1952 O O . GLN A 1 262 ? -12.030 -15.138 -6.895 1.00 50.03 262 GLN A O 1
ATOM 1957 N N . GLY A 1 263 ? -10.614 -13.953 -8.159 1.00 39.72 263 GLY A N 1
ATOM 1958 C CA . GLY A 1 263 ? -10.235 -15.071 -9.033 1.00 39.72 263 GLY A CA 1
ATOM 1959 C C . GLY A 1 263 ? -9.413 -16.182 -8.373 1.00 39.72 263 GLY A C 1
ATOM 1960 O O . GLY A 1 263 ? -9.427 -17.312 -8.864 1.00 39.72 263 GLY A O 1
ATOM 1961 N N . ASP A 1 264 ? -8.748 -15.910 -7.249 1.00 45.28 264 ASP A N 1
ATOM 1962 C CA . ASP A 1 264 ? -7.752 -16.823 -6.700 1.00 45.28 264 ASP A CA 1
ATOM 1963 C C . ASP A 1 264 ? -8.001 -17.170 -5.235 1.00 45.28 264 ASP A C 1
ATOM 1965 O O . ASP A 1 264 ? -8.151 -16.298 -4.384 1.00 45.28 264 ASP A O 1
ATOM 1969 N N . ASN A 1 265 ? -7.920 -18.479 -4.966 1.00 41.28 265 ASN A N 1
ATOM 1970 C CA . ASN A 1 265 ? -7.716 -19.126 -3.664 1.00 41.28 265 ASN A CA 1
ATOM 1971 C C . ASN A 1 265 ? -8.901 -19.932 -3.089 1.00 41.28 265 ASN A C 1
ATOM 1973 O O . ASN A 1 265 ? -9.315 -19.735 -1.954 1.00 41.28 265 ASN A O 1
ATOM 1977 N N . TYR A 1 266 ? -9.372 -20.938 -3.837 1.00 36.62 266 TYR A N 1
ATOM 1978 C CA . TYR A 1 266 ? -9.875 -22.190 -3.244 1.00 36.62 266 TYR A CA 1
ATOM 1979 C C . TYR A 1 266 ? -9.315 -23.396 -4.005 1.00 36.62 266 TYR A C 1
ATOM 1981 O O . TYR A 1 266 ? -9.942 -23.968 -4.896 1.00 36.62 266 TYR A O 1
ATOM 1989 N N . GLY A 1 267 ? -8.093 -23.784 -3.645 1.00 40.78 267 GLY A N 1
ATOM 1990 C CA . GLY A 1 267 ? -7.500 -25.067 -4.007 1.00 40.78 267 GLY A CA 1
ATOM 1991 C C . GLY A 1 267 ? -7.642 -26.080 -2.873 1.00 40.78 267 GLY A C 1
ATOM 1992 O O . GLY A 1 267 ? -6.635 -26.475 -2.298 1.00 40.78 267 GLY A O 1
ATOM 1993 N N . GLU A 1 268 ? -8.862 -26.523 -2.555 1.00 40.25 268 GLU A N 1
ATOM 1994 C CA . GLU A 1 268 ? -9.082 -27.714 -1.722 1.00 40.25 268 GLU A CA 1
ATOM 1995 C C . GLU A 1 268 ? -9.792 -28.810 -2.523 1.00 40.25 268 GLU A C 1
ATOM 1997 O O . GLU A 1 268 ? -10.814 -28.606 -3.178 1.00 40.25 268 GLU A O 1
ATOM 2002 N N . GLY A 1 269 ? -9.174 -29.992 -2.519 1.00 44.41 269 GLY A N 1
ATOM 2003 C CA . GLY A 1 269 ? -9.541 -31.124 -3.351 1.00 44.41 269 GLY A CA 1
ATOM 2004 C C . GLY A 1 269 ? -10.918 -31.695 -3.032 1.00 44.41 269 GLY A C 1
ATOM 2005 O O . GLY A 1 269 ? -11.156 -32.211 -1.944 1.00 44.41 269 GLY A O 1
ATOM 2006 N N . HIS A 1 270 ? -11.781 -31.731 -4.044 1.00 32.81 270 HIS A N 1
ATOM 2007 C CA . HIS A 1 270 ? -12.932 -32.621 -4.071 1.00 32.81 270 HIS A CA 1
ATOM 2008 C C . HIS A 1 270 ? -12.731 -33.705 -5.134 1.00 32.81 270 HIS A C 1
ATOM 2010 O O . HIS A 1 270 ? -12.811 -33.465 -6.339 1.00 32.81 270 HIS A O 1
ATOM 2016 N N . GLU A 1 271 ? -12.481 -34.933 -4.667 1.00 40.12 271 GLU A N 1
ATOM 2017 C CA . GLU A 1 271 ? -12.599 -36.153 -5.463 1.00 40.12 271 GLU A CA 1
ATOM 2018 C C . GLU A 1 271 ? -14.028 -36.270 -6.015 1.00 40.12 271 GLU A C 1
ATOM 2020 O O . GLU A 1 271 ? -14.976 -36.631 -5.311 1.00 40.12 271 GLU A O 1
ATOM 2025 N N . HIS A 1 272 ? -14.194 -36.004 -7.309 1.00 36.69 272 HIS A N 1
ATOM 2026 C CA . HIS A 1 272 ? -15.405 -36.370 -8.028 1.00 36.69 272 HIS A CA 1
ATOM 2027 C C . HIS A 1 272 ? -15.417 -37.879 -8.298 1.00 36.69 272 HIS A C 1
ATOM 2029 O O . HIS A 1 272 ? -14.867 -38.375 -9.281 1.00 36.69 272 HIS A O 1
ATOM 2035 N N . GLY A 1 273 ? -16.121 -38.613 -7.437 1.00 34.44 273 GLY A N 1
ATOM 2036 C CA . GLY A 1 273 ? -16.591 -39.962 -7.731 1.00 34.44 273 GLY A CA 1
ATOM 2037 C C . GLY A 1 273 ? -17.564 -39.948 -8.913 1.00 34.44 273 GLY A C 1
ATOM 2038 O O . GLY A 1 273 ? -18.737 -39.598 -8.772 1.00 34.44 273 GLY A O 1
ATOM 2039 N N . GLN A 1 274 ? -17.089 -40.358 -10.089 1.00 36.50 274 GLN A N 1
ATOM 2040 C CA . GLN A 1 274 ? -17.930 -40.616 -11.256 1.00 36.50 274 GLN A CA 1
ATOM 2041 C C . GLN A 1 274 ? -18.817 -41.848 -11.009 1.00 36.50 274 GLN A C 1
ATOM 2043 O O . GLN A 1 274 ? -18.373 -42.989 -11.109 1.00 36.50 274 GLN A O 1
ATOM 2048 N N . LYS A 1 275 ? -20.110 -41.629 -10.737 1.00 37.53 275 LYS A N 1
ATOM 2049 C CA . LYS A 1 275 ? -21.155 -42.639 -10.968 1.00 37.53 275 LYS A CA 1
ATOM 2050 C C . LYS A 1 275 ? -21.638 -42.520 -12.412 1.00 37.53 275 LYS A C 1
ATOM 2052 O O . LYS A 1 275 ? -22.496 -41.698 -12.726 1.00 37.53 275 LYS A O 1
ATOM 2057 N N . GLY A 1 276 ? -21.054 -43.340 -13.284 1.00 37.97 276 GLY A N 1
ATOM 2058 C CA . GLY A 1 276 ? -21.557 -43.586 -14.633 1.00 37.97 276 GLY A CA 1
ATOM 2059 C C . GLY A 1 276 ? -22.899 -44.317 -14.582 1.00 37.97 276 GLY A C 1
ATOM 2060 O O . GLY A 1 276 ? -23.045 -45.308 -13.868 1.00 37.97 276 GLY A O 1
ATOM 2061 N N . LYS A 1 277 ? -23.870 -43.766 -15.312 1.00 38.84 277 LYS A N 1
ATOM 2062 C CA . LYS A 1 277 ? -25.220 -44.294 -15.508 1.00 38.84 277 LYS A CA 1
ATOM 2063 C C . LYS A 1 277 ? -25.221 -45.470 -16.482 1.00 38.84 277 LYS A C 1
ATOM 2065 O O . LYS A 1 277 ? -24.366 -45.580 -17.355 1.00 38.84 277 LYS A O 1
ATOM 2070 N N . ASP A 1 278 ? -26.236 -46.295 -16.284 1.00 38.22 278 ASP A N 1
ATOM 2071 C CA . ASP A 1 278 ? -26.595 -47.506 -17.003 1.00 38.22 278 ASP A CA 1
ATOM 2072 C C . ASP A 1 278 ? -26.652 -47.348 -18.527 1.00 38.22 278 ASP A C 1
ATOM 2074 O O . ASP A 1 278 ? -27.356 -46.480 -19.040 1.00 38.22 278 ASP A O 1
ATOM 2078 N N . GLU A 1 279 ? -26.042 -48.294 -19.245 1.00 41.56 279 GLU A N 1
ATOM 2079 C CA . GLU A 1 279 ? -26.524 -48.709 -20.561 1.00 41.56 279 GLU A CA 1
ATOM 2080 C C . GLU A 1 279 ? -26.579 -50.239 -20.655 1.00 41.56 279 GLU A C 1
ATOM 2082 O O . GLU A 1 279 ? -25.609 -50.969 -20.445 1.00 41.56 279 GLU A O 1
ATOM 2087 N N . HIS A 1 280 ? -27.781 -50.714 -20.975 1.00 38.22 280 HIS A N 1
ATOM 2088 C CA . HIS A 1 280 ? -28.128 -52.094 -21.264 1.00 38.22 280 HIS A CA 1
ATOM 2089 C C . HIS A 1 280 ? -27.314 -52.667 -22.435 1.00 38.22 280 HIS A C 1
ATOM 2091 O O . HIS A 1 280 ? -27.408 -52.178 -23.561 1.00 38.22 280 HIS A O 1
ATOM 2097 N N . LYS A 1 281 ? -26.680 -53.830 -22.233 1.00 38.28 281 LYS A N 1
ATOM 2098 C CA . LYS A 1 281 ? -26.518 -54.816 -23.313 1.00 38.28 281 LYS A CA 1
ATOM 2099 C C . LYS A 1 281 ? -26.423 -56.246 -22.780 1.00 38.28 281 LYS A C 1
ATOM 2101 O O . LYS A 1 281 ? -25.463 -56.644 -22.132 1.00 38.28 281 LYS A O 1
ATOM 2106 N N . LEU A 1 282 ? -27.466 -57.014 -23.087 1.00 38.06 282 LEU A N 1
ATOM 2107 C CA . LEU A 1 282 ? -27.524 -58.471 -22.999 1.00 38.06 282 LEU A CA 1
ATOM 2108 C C . LEU A 1 282 ? -26.562 -59.087 -24.028 1.00 38.06 282 LEU A C 1
ATOM 2110 O O . LEU A 1 282 ? -26.637 -58.712 -25.197 1.00 38.06 282 LEU A O 1
ATOM 2114 N N . CYS A 1 283 ? -25.730 -60.053 -23.620 1.00 33.31 283 CYS A N 1
ATOM 2115 C CA . CYS A 1 283 ? -25.663 -61.407 -24.203 1.00 33.31 283 CYS A CA 1
ATOM 2116 C C . CYS A 1 283 ? -24.549 -62.276 -23.576 1.00 33.31 283 CYS A C 1
ATOM 2118 O O . CYS A 1 283 ? -23.391 -61.886 -23.537 1.00 33.31 283 CYS A O 1
ATOM 2120 N N . ALA A 1 284 ? -24.957 -63.500 -23.213 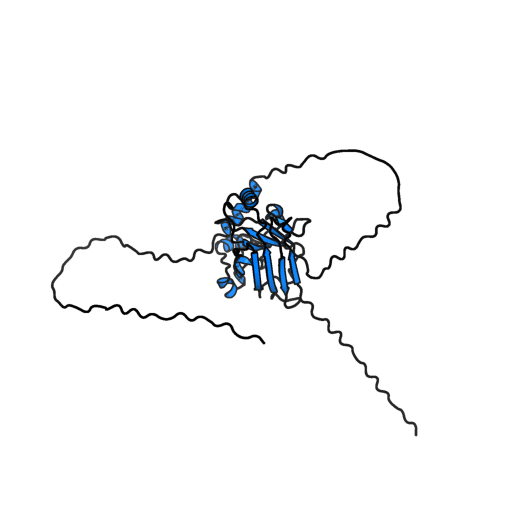1.00 34.50 284 ALA A N 1
ATOM 2121 C CA . ALA A 1 284 ? -24.220 -64.772 -23.209 1.00 34.50 284 ALA A CA 1
ATOM 2122 C C . ALA A 1 284 ? -23.007 -64.986 -22.269 1.00 34.50 284 ALA A C 1
ATOM 2124 O O . ALA A 1 284 ? -21.890 -64.550 -22.523 1.00 34.50 284 ALA A O 1
ATOM 2125 N N . SER A 1 285 ? -23.220 -65.833 -21.252 1.00 34.28 285 SER A N 1
ATOM 2126 C CA . SER A 1 285 ? -22.183 -66.681 -20.633 1.00 34.28 285 SER A CA 1
ATOM 2127 C C . SER A 1 285 ? -21.836 -67.883 -21.534 1.00 34.28 285 SER A C 1
ATOM 2129 O O . SER A 1 285 ? -22.650 -68.256 -22.385 1.00 34.28 285 SER A O 1
ATOM 2131 N N . PRO A 1 286 ? -20.683 -68.550 -21.311 1.00 52.62 286 PRO A N 1
ATOM 2132 C CA . PRO A 1 286 ? -20.723 -69.723 -20.422 1.00 52.62 286 PRO A CA 1
ATOM 2133 C C . PRO A 1 286 ? -19.490 -69.952 -19.503 1.00 52.62 286 PRO A C 1
ATOM 2135 O O . PRO A 1 286 ? -18.359 -69.660 -19.859 1.00 52.62 286 PRO A O 1
ATOM 2138 N N . ALA A 1 287 ? -19.784 -70.576 -18.350 1.00 36.91 287 ALA A N 1
ATOM 2139 C CA . ALA A 1 287 ? -19.033 -71.591 -17.577 1.00 36.91 287 ALA A CA 1
ATOM 2140 C C . ALA A 1 287 ? -17.636 -71.327 -16.913 1.00 36.91 287 ALA A C 1
ATOM 2142 O O . ALA A 1 287 ? -16.617 -71.303 -17.586 1.00 36.91 287 ALA A O 1
ATOM 2143 N N . ILE A 1 288 ? -17.649 -71.232 -15.556 1.00 40.81 288 ILE A N 1
ATOM 2144 C CA . ILE A 1 288 ? -16.879 -71.900 -14.433 1.00 40.81 288 ILE A CA 1
ATOM 2145 C C . ILE A 1 288 ? -15.546 -72.662 -14.778 1.00 40.81 288 ILE A C 1
ATOM 2147 O O . ILE A 1 288 ? -15.524 -73.256 -15.850 1.00 40.81 288 ILE A O 1
ATOM 2151 N N . PRO A 1 289 ? -14.512 -72.851 -13.881 1.00 53.28 289 PRO A N 1
ATOM 2152 C CA . PRO A 1 289 ? -14.550 -72.705 -12.411 1.00 53.28 289 PRO A CA 1
ATOM 2153 C C . PRO A 1 289 ? -13.291 -72.313 -11.564 1.00 53.28 289 PRO A C 1
ATOM 2155 O O . PRO A 1 289 ? -12.142 -72.495 -11.941 1.00 53.28 289 PRO A O 1
ATOM 2158 N N . SER A 1 290 ? -13.583 -71.932 -10.303 1.00 37.62 290 SER A N 1
ATOM 2159 C CA . SER A 1 290 ? -12.887 -72.242 -9.022 1.00 37.62 290 SER A CA 1
ATOM 2160 C C . SER A 1 290 ? -11.420 -71.835 -8.749 1.00 37.62 290 SER A C 1
ATOM 2162 O O . SER A 1 290 ? -10.508 -72.445 -9.296 1.00 37.62 290 SER A O 1
ATOM 2164 N N . ARG A 1 291 ? -11.187 -71.011 -7.702 1.00 35.31 291 ARG A N 1
ATOM 2165 C CA . ARG A 1 291 ? -10.519 -71.397 -6.423 1.00 35.31 291 ARG A CA 1
ATOM 2166 C C . ARG A 1 291 ? -10.374 -70.225 -5.416 1.00 35.31 291 ARG A C 1
ATOM 2168 O O . ARG A 1 291 ? -10.480 -69.076 -5.829 1.00 35.31 291 ARG A O 1
ATOM 2175 N N . PRO A 1 292 ? -10.166 -70.510 -4.107 1.00 47.28 292 PRO A N 1
ATOM 2176 C CA . PRO A 1 292 ? -10.332 -69.550 -3.013 1.00 47.28 292 PRO A CA 1
ATOM 2177 C C . PRO A 1 292 ? -9.017 -69.055 -2.380 1.00 47.28 292 PRO A C 1
ATOM 2179 O O . PRO A 1 292 ? -8.029 -69.782 -2.337 1.00 47.28 292 PRO A O 1
ATOM 2182 N N . GLY A 1 293 ? -9.103 -67.881 -1.745 1.00 36.50 293 GLY A N 1
ATOM 2183 C CA . GLY A 1 293 ? -8.449 -67.589 -0.466 1.00 36.50 293 GLY A CA 1
ATOM 2184 C C . GLY A 1 293 ? -7.078 -66.917 -0.517 1.00 36.50 293 GLY A C 1
ATOM 2185 O O . GLY A 1 293 ? -6.101 -67.545 -0.893 1.00 36.50 293 GLY A O 1
ATOM 2186 N N . LEU A 1 294 ? -7.001 -65.686 -0.002 1.00 40.72 294 LEU A N 1
ATOM 2187 C CA . LEU A 1 294 ? -5.923 -65.224 0.882 1.00 40.72 294 LEU A CA 1
ATOM 2188 C C . LEU A 1 294 ? -6.336 -63.884 1.503 1.00 40.72 294 LEU A C 1
ATOM 2190 O O . LEU A 1 294 ? -6.577 -62.903 0.805 1.00 40.72 294 LEU A O 1
ATOM 2194 N N . GLY A 1 295 ? -6.488 -63.886 2.828 1.00 36.06 295 GLY A N 1
ATOM 2195 C CA . GLY A 1 295 ? -6.804 -62.703 3.615 1.00 36.06 295 GLY A CA 1
ATOM 2196 C C . GLY A 1 295 ? -5.600 -61.774 3.731 1.00 36.06 295 GLY A C 1
ATOM 2197 O O . GLY A 1 295 ? -4.494 -62.215 4.043 1.00 36.06 295 GLY A O 1
ATOM 2198 N N . CYS A 1 296 ? -5.830 -60.479 3.529 1.00 35.53 296 CYS A N 1
ATOM 2199 C CA . CYS A 1 296 ? -4.882 -59.441 3.908 1.00 35.53 296 CYS A CA 1
ATOM 2200 C C . CYS A 1 296 ? -5.098 -59.082 5.379 1.00 35.53 296 CYS A C 1
ATOM 2202 O O . CYS A 1 296 ? -6.099 -58.479 5.757 1.00 35.53 296 CYS A O 1
ATOM 2204 N N . SER A 1 297 ? -4.136 -59.483 6.206 1.00 38.88 297 SER A N 1
ATOM 2205 C CA . SER A 1 297 ? -4.018 -59.071 7.598 1.00 38.88 297 SER A CA 1
ATOM 2206 C C . SER A 1 297 ? -3.403 -57.671 7.646 1.00 38.88 297 SER A C 1
ATOM 2208 O O . SER A 1 297 ? -2.258 -57.478 7.239 1.00 38.88 297 SER A O 1
ATOM 2210 N N . LEU A 1 298 ? -4.164 -56.704 8.153 1.00 35.81 298 LEU A N 1
ATOM 2211 C CA . LEU A 1 298 ? -3.720 -55.339 8.421 1.00 35.81 298 LEU A CA 1
ATOM 2212 C C . LEU A 1 298 ? -2.709 -55.362 9.586 1.00 35.81 298 LEU A C 1
ATOM 2214 O O . LEU A 1 298 ? -3.056 -55.763 10.698 1.00 35.81 298 LEU A O 1
ATOM 2218 N N . LYS A 1 299 ? -1.455 -54.965 9.344 1.00 38.59 299 LYS A N 1
ATOM 2219 C CA . LYS A 1 299 ? -0.471 -54.670 10.398 1.00 38.59 299 LYS A CA 1
ATOM 2220 C C . LYS A 1 299 ? -0.298 -53.157 10.491 1.00 38.59 299 LYS A C 1
ATOM 2222 O O . LYS A 1 299 ? 0.323 -52.551 9.627 1.00 38.59 299 LYS A O 1
ATOM 2227 N N . LEU A 1 300 ? -0.846 -52.580 11.557 1.00 38.62 300 LEU A N 1
ATOM 2228 C CA . LEU A 1 300 ? -0.512 -51.245 12.045 1.00 38.62 300 LEU A CA 1
ATOM 2229 C C . LEU A 1 300 ? 0.876 -51.292 12.701 1.00 38.62 300 LEU A C 1
ATOM 2231 O O . LEU A 1 300 ? 1.114 -52.116 13.585 1.00 38.62 300 LEU A O 1
ATOM 2235 N N . LEU A 1 301 ? 1.775 -50.405 12.279 1.00 39.38 301 LEU A N 1
ATOM 2236 C CA . LEU A 1 301 ? 2.990 -50.053 13.014 1.00 39.38 301 LEU A CA 1
ATOM 2237 C C . LEU A 1 301 ? 2.933 -48.557 13.357 1.00 39.38 301 LEU A C 1
ATOM 2239 O O . LEU A 1 301 ? 2.629 -47.761 12.469 1.00 39.38 301 LEU A O 1
ATOM 2243 N N . PRO A 1 302 ? 3.229 -48.161 14.607 1.00 50.72 302 PRO A N 1
ATOM 2244 C CA . PRO A 1 302 ? 3.314 -46.762 15.000 1.00 50.72 302 PRO A CA 1
ATOM 2245 C C . PRO A 1 302 ? 4.737 -46.228 14.778 1.00 50.72 302 PRO A C 1
ATOM 2247 O O . PRO A 1 302 ? 5.713 -46.896 15.114 1.00 50.72 302 PRO A O 1
ATOM 2250 N N . ASN A 1 303 ? 4.867 -45.000 14.280 1.00 36.66 303 ASN A N 1
ATOM 2251 C CA . ASN A 1 303 ? 6.096 -44.212 14.405 1.00 36.66 303 ASN A CA 1
ATOM 2252 C C . ASN A 1 303 ? 5.692 -42.775 14.753 1.00 36.66 303 ASN A C 1
ATOM 2254 O O . ASN A 1 303 ? 4.968 -42.136 14.002 1.00 36.66 303 ASN A O 1
ATOM 2258 N N . LYS A 1 304 ? 5.864 -42.380 16.016 1.00 40.88 304 LYS A N 1
ATOM 2259 C CA . LYS A 1 304 ? 7.064 -41.764 16.620 1.00 40.88 304 LYS A CA 1
ATOM 2260 C C . LYS A 1 304 ? 7.130 -40.263 16.335 1.00 40.88 304 LYS A C 1
ATOM 2262 O O . LYS A 1 304 ? 7.624 -39.822 15.307 1.00 40.88 304 LYS A O 1
ATOM 2267 N N . ALA A 1 305 ? 6.639 -39.520 17.323 1.00 40.81 305 ALA A N 1
ATOM 2268 C CA . ALA A 1 305 ? 6.915 -38.112 17.535 1.00 40.81 305 ALA A CA 1
ATOM 2269 C C . ALA A 1 305 ? 8.418 -37.894 17.781 1.00 40.81 305 ALA A C 1
ATOM 2271 O O . ALA A 1 305 ? 9.024 -38.626 18.566 1.00 40.81 305 ALA A O 1
ATOM 2272 N N . ASN A 1 306 ? 8.987 -36.870 17.147 1.00 46.47 306 ASN A N 1
ATOM 2273 C CA . ASN A 1 306 ? 10.271 -36.289 17.520 1.00 46.47 306 ASN A CA 1
ATOM 2274 C C . ASN A 1 306 ? 10.020 -34.842 17.945 1.00 46.47 306 ASN A C 1
ATOM 2276 O O . ASN A 1 306 ? 9.634 -34.011 17.128 1.00 46.47 306 ASN A O 1
ATOM 2280 N N . GLY A 1 307 ? 10.228 -34.575 19.234 1.00 33.62 307 GLY A N 1
ATOM 2281 C CA . GLY A 1 307 ? 10.382 -33.229 19.767 1.00 33.62 307 GLY A CA 1
ATOM 2282 C C . GLY A 1 307 ? 11.794 -32.719 19.491 1.00 33.62 307 GLY A C 1
ATOM 2283 O O . GLY A 1 307 ? 12.763 -33.472 19.601 1.00 33.62 307 GLY A O 1
ATOM 2284 N N . ILE A 1 308 ? 11.895 -31.444 19.126 1.00 44.47 308 ILE A N 1
ATOM 2285 C CA . ILE A 1 308 ? 13.159 -30.726 18.975 1.00 44.47 308 ILE A CA 1
ATOM 2286 C C . ILE A 1 308 ? 13.464 -30.01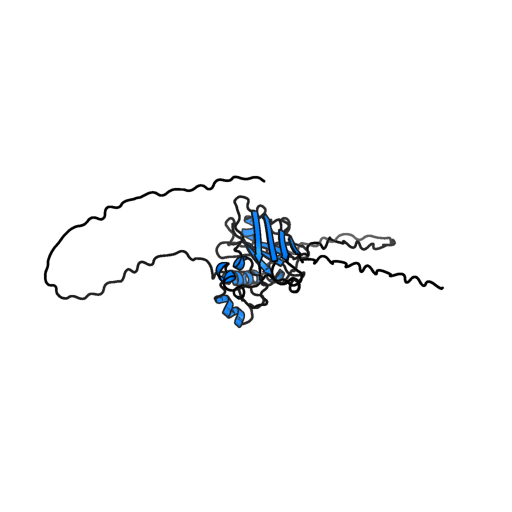5 20.295 1.00 44.47 308 ILE A C 1
ATOM 2288 O O . ILE A 1 308 ? 12.633 -29.297 20.848 1.00 44.47 308 ILE A O 1
ATOM 2292 N N . GLN A 1 309 ? 14.665 -30.279 20.803 1.00 40.66 309 GLN A N 1
ATOM 2293 C CA . GLN A 1 309 ? 15.255 -29.688 21.996 1.00 40.66 309 GLN A CA 1
ATOM 2294 C C . GLN A 1 309 ? 15.860 -28.316 21.663 1.00 40.66 309 GLN A C 1
ATOM 2296 O O . GLN A 1 309 ? 16.656 -28.198 20.735 1.00 40.66 309 GLN A O 1
ATOM 2301 N N . LEU A 1 310 ? 15.524 -27.310 22.471 1.00 46.50 310 LEU A N 1
ATOM 2302 C CA . LEU A 1 310 ? 16.250 -26.047 22.600 1.00 46.50 310 LEU A CA 1
ATOM 2303 C C . LEU A 1 310 ? 17.494 -26.253 23.473 1.00 46.50 310 LEU A C 1
ATOM 2305 O O . LEU A 1 310 ? 17.388 -26.758 24.592 1.00 46.50 310 LEU A O 1
ATOM 2309 N N . SER A 1 311 ? 18.650 -25.791 23.001 1.00 46.91 311 SER A N 1
ATOM 2310 C CA . SER A 1 311 ? 19.793 -25.460 23.856 1.00 46.91 311 SER A CA 1
ATOM 2311 C C . SER A 1 311 ? 20.798 -24.590 23.108 1.00 46.91 311 SER A C 1
ATOM 2313 O O . SER A 1 311 ? 21.218 -24.965 22.017 1.00 46.91 311 SER A O 1
ATOM 2315 N N . GLY A 1 312 ? 21.261 -23.519 23.756 1.00 38.09 312 GLY A N 1
ATOM 2316 C CA . GLY A 1 312 ? 22.602 -22.989 23.505 1.00 38.09 312 GLY A CA 1
ATOM 2317 C C . GLY A 1 312 ? 22.710 -21.476 23.410 1.00 38.09 312 GLY A C 1
ATOM 2318 O O . GLY A 1 312 ? 22.830 -20.943 22.319 1.00 38.09 312 GLY A O 1
ATOM 2319 N N . LEU A 1 313 ? 22.744 -20.822 24.573 1.00 45.97 313 LEU A N 1
ATOM 2320 C CA . LEU A 1 313 ? 23.450 -19.557 24.777 1.00 45.97 313 LEU A CA 1
ATOM 2321 C C . LEU A 1 313 ? 24.920 -19.698 24.351 1.00 45.97 313 LEU A C 1
ATOM 2323 O O . LEU A 1 313 ? 25.577 -20.618 24.838 1.00 45.97 313 LEU A O 1
ATOM 2327 N N . PHE A 1 314 ? 25.407 -18.771 23.524 1.00 50.94 314 PHE A N 1
ATOM 2328 C CA . PHE A 1 314 ? 26.686 -18.057 23.639 1.00 50.94 314 PHE A CA 1
ATOM 2329 C C . PHE A 1 314 ? 26.628 -16.798 22.774 1.00 50.94 314 PHE A C 1
ATOM 2331 O O . PHE A 1 314 ? 26.070 -16.890 21.659 1.00 50.94 314 PHE A O 1
#

pLDDT: mean 77.51, std 25.42, range [32.81, 98.88]

Sequence (314 aa):
MVRVTAGSVAIVAALNTVAAHSPAYVYKFDAANAGGVDGTIQTKYTDEDSSVATITAALDFSGVDLASLAAFDGNCSEAVTSYKWHIHTKWNSTLSSDSFKQCSKAATDNHYDPLRACGSASEYIDEADCKAKSLTYACNPSNYTANPLVCEKGDLSGKFGAFSLGEDAAVSGQWTDEHFPLPSETSHTWSIVLHAVCGTQTPRIACAVVQAEGEDDYDEGSASEHEGGSEDGHADEQQEGSEDGYTEEQQEEENEEQTAEQGDNYGEGHEHGQKGKDEHKLCASPAIPSRPGLGCSLKLLPNKANGIQLSGLF

Organism: NCBI:txid1490495

Foldseek 3Di:
DDDDDDDDDDDDPPPPPPPFDWWKKKFAFDCVFFQRKGDIWMWTGPGQFFLKIKIKDKIANVGHDLVVVCVLPVLSNDDFFWKFKWKFDFADDPDQKHWFPCQACVGRNFGAAPLLLQALRYNCCVPPVSVVNNLVQQQACVVCVVPVSSDGLGRVCSNPNIFGADPRRIDIDIDIDRRHDHNVRDDQGMKMFMFGCRPLFTGGTMMGTMDIPPPPPPPVPPPPPDDDDDDDDDDDDDDDDPPPDDDVVSVVVRVSSSNSNRNDDDPDDDPPDDPDDDDDDDDDDDDDDDDDDDDDDDDDDDDDDDDDDDDDDD

Secondary structure (DSSP, 8-state):
------------------PPPPPEEEEEEPTTTTTT-EEEEEEEESSTT-S-EEEEEEEE-TT--HHHHHHH-TT--S---EEEEEEES----SSSEEEGGGGSHHHH-SB--TT----TTBTTTTSHHHHHHHTT----HHHHHH-GGGS-TT-HHHHH--EE--TTSEEEEEEEETTPPPGGG--TT-EEEEEE-BTTB--EEEEEEEEETT------------------------------PPPHHHHHHHHHHHHHGGGS-----------PPP----------------------------PPPP----

Radius of gyration: 31.33 Å; chains: 1; bounding box: 108×120×49 Å